Protein AF-A0A328XQV1-F1 (afdb_monomer)

Nearest PDB structures (foldseek):
  6ewy-assembly1_A  TM=3.826E-01  e=9.269E+00  Mycobacterium tuberculosis H37Rv
  4nqi-assembly2_D  TM=2.395E-01  e=3.309E+00  Dictyostelium discoideum
  8snb-assembly1_8K  TM=2.457E-01  e=6.906E+00  Strongylocentrotus purpuratus

Secondary structure (DSSP, 8-state):
-HHHHHHHHHHHHHHHHHHHHHHHHHHHHHHHHHHHHT-HHHHHHHHHHHHHHS--TT--HHHHHHHHHTS-GGGTT-TTHHHHHHHHHHHTTSS-HHHHHHHHHHHHHHHTTSS-BTTB---TTTTTTS-HHHHHHHHHHH-HHHHHHHHHHHHHHHHHHHHHHHHHHHHHHHHHHHHHHHSGGGSS-SEEEEEE-SSS-EEETTEEE-BTPEEEEEHHHHHHHHTSHHHHHHHHTTSEEEE-

pLDDT: mean 81.9, std 12.26, range [38.06, 96.5]

Foldseek 3Di:
DLVVVLVVLVVVLVVVVVVLVVLLVVLVVLLVVLVVCLDPVNLLVLLVVLLVPFDLVPQDLVLLLVLLVPDDPVCLAPLLRSLVSLVVCVVVVVDDLQSSLNSLSNNSCQLVVVDDNPSRHRDVCSCVPPDSVSSLSSSCSRPVVSSVVSVVSNVVSVVSNVVSVVSSVVSVVVNVVSCVSVPPVSPDDQWWWKAQCDCDWDDFPRDIHHHGDTDIDGPVRVVVRCPDPVSVVCVVVVRIDTDD

Organism: NCBI:txid284577

Solvent-accessible surface area (backbone atoms only — not comparable to full-atom values): 13502 Å² total; per-residue (Å²): 113,77,68,60,55,53,52,54,43,50,56,48,37,73,59,45,52,62,52,52,52,53,52,43,52,51,30,51,51,48,26,51,53,21,48,56,62,62,30,69,67,48,51,46,50,53,46,50,53,54,57,68,67,51,86,38,88,84,44,51,68,66,56,50,46,57,57,53,73,72,49,59,82,93,47,45,77,44,46,52,45,61,66,53,48,53,55,52,36,40,76,69,68,75,43,54,67,74,57,47,20,54,46,50,35,25,50,51,25,34,45,69,63,75,52,81,59,80,78,42,58,44,48,94,62,39,60,73,86,50,51,66,71,56,45,49,51,54,29,45,50,69,38,44,74,58,42,54,48,53,53,51,53,46,51,51,25,52,50,45,27,52,51,23,52,52,4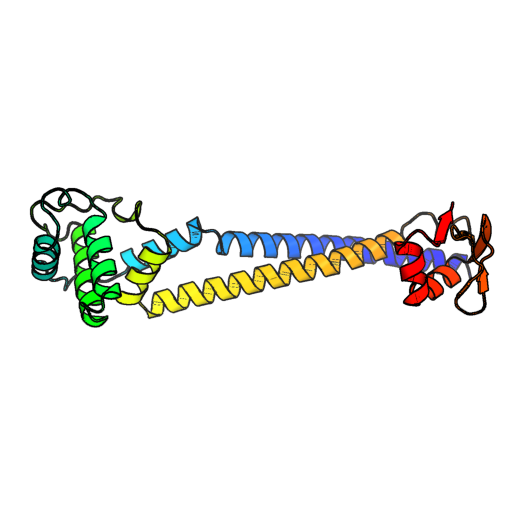9,43,64,49,45,54,54,49,49,55,52,44,49,64,61,64,40,74,68,89,55,89,62,72,57,45,30,40,31,25,69,38,98,56,71,50,71,59,95,90,44,74,44,46,48,80,39,73,43,80,39,42,56,69,58,48,55,62,43,56,72,36,72,71,51,39,52,33,41,76,70,58,38,36,38,85,47,133

Sequence (244 aa):
MAHTVNTAATEAVETLEPLVKAATQAAEAKRADALARLDRSSVRGRLLAALEAVDTTNADPAVIQQLAAMVPQHRVTVPNVLPGVLMAKHRANELKDDQCTVIAVALLALARGQFSAGLIQLDADWHVDLSPAQLQTLVGWVSPETLDKIEQDDEAAALDFASATYELGRLDKFAAAVDLLSAPAYKAQATVKLLNRTDRRFGVQGRQFEPGRAHPVERRELADMMMVPGFRSHVERGELEVIR

Radius of gyration: 33.12 Å; Cα contacts (8 Å, |Δi|>4): 258; chains: 1; bounding box: 61×26×90 Å

Structure (mmCIF, N/CA/C/O backbone):
data_AF-A0A328XQV1-F1
#
_entry.id   AF-A0A328XQV1-F1
#
loop_
_atom_site.group_PDB
_atom_site.id
_atom_site.type_symbol
_atom_site.label_atom_id
_atom_site.label_alt_id
_atom_site.label_comp_id
_atom_site.label_asym_id
_atom_site.label_entity_id
_atom_site.label_seq_id
_atom_site.pdbx_PDB_ins_code
_atom_site.Cartn_x
_atom_site.Cartn_y
_atom_site.Cartn_z
_atom_site.occupancy
_atom_site.B_iso_or_equiv
_atom_site.auth_seq_id
_atom_site.auth_comp_id
_atom_site.auth_asym_id
_atom_site.auth_atom_id
_atom_site.pdbx_PDB_model_num
ATOM 1 N N . MET A 1 1 ? 34.809 4.946 -47.961 1.00 43.31 1 MET A N 1
ATOM 2 C CA . MET A 1 1 ? 33.729 5.447 -47.077 1.00 43.31 1 MET A CA 1
ATOM 3 C C . MET A 1 1 ? 32.842 4.335 -46.509 1.00 43.31 1 MET A C 1
ATOM 5 O O . MET A 1 1 ? 32.543 4.398 -45.330 1.00 43.31 1 MET A O 1
ATOM 9 N N . ALA A 1 2 ? 32.466 3.291 -47.263 1.00 38.06 2 ALA A N 1
ATOM 10 C CA . ALA A 1 2 ? 31.648 2.184 -46.728 1.00 38.06 2 ALA A CA 1
ATOM 11 C C . ALA A 1 2 ? 32.340 1.328 -45.638 1.00 38.06 2 ALA A C 1
ATOM 13 O O . ALA A 1 2 ? 31.673 0.818 -44.744 1.00 38.06 2 ALA A O 1
ATOM 14 N N . HIS A 1 3 ? 33.672 1.199 -45.681 1.00 40.47 3 HIS A N 1
ATOM 15 C CA . HIS A 1 3 ? 34.435 0.454 -44.670 1.00 40.47 3 HIS A CA 1
ATOM 16 C C . HIS A 1 3 ? 34.496 1.161 -43.305 1.00 40.47 3 HIS A C 1
ATOM 18 O O . HIS A 1 3 ? 34.368 0.500 -42.285 1.00 40.47 3 HIS A O 1
ATOM 24 N N . THR A 1 4 ? 34.627 2.491 -43.279 1.00 44.69 4 THR A N 1
ATOM 25 C CA . THR A 1 4 ? 34.733 3.290 -42.045 1.00 44.69 4 THR A CA 1
ATOM 26 C C . THR A 1 4 ? 33.412 3.409 -41.283 1.00 44.69 4 THR A C 1
ATOM 28 O O . THR A 1 4 ? 33.415 3.409 -40.058 1.00 44.69 4 THR A O 1
ATOM 31 N N . VAL A 1 5 ? 32.276 3.453 -41.988 1.00 50.19 5 VAL A N 1
ATOM 32 C CA . VAL A 1 5 ? 30.937 3.485 -41.364 1.00 50.19 5 VAL A CA 1
ATOM 33 C C . VAL A 1 5 ? 30.606 2.157 -40.669 1.00 50.19 5 VAL A C 1
ATOM 35 O O . VAL A 1 5 ? 29.946 2.150 -39.637 1.00 50.19 5 VAL A O 1
ATOM 38 N N . ASN A 1 6 ? 31.097 1.036 -41.205 1.00 56.62 6 ASN A N 1
ATOM 39 C CA . ASN A 1 6 ? 30.869 -0.295 -40.639 1.00 56.62 6 ASN A CA 1
ATOM 40 C C . ASN A 1 6 ? 31.652 -0.509 -39.332 1.00 56.62 6 ASN A C 1
ATOM 42 O O . ASN A 1 6 ? 31.124 -1.075 -38.380 1.00 56.62 6 ASN A O 1
ATOM 46 N N . THR A 1 7 ? 32.888 -0.003 -39.270 1.00 61.91 7 THR A N 1
ATOM 47 C CA . THR A 1 7 ? 33.713 -0.039 -38.055 1.00 61.91 7 THR A CA 1
ATOM 48 C C . THR A 1 7 ? 33.122 0.844 -36.955 1.00 61.91 7 THR A C 1
ATOM 50 O O . THR A 1 7 ? 32.909 0.359 -35.853 1.00 61.91 7 THR A O 1
ATOM 53 N N . ALA A 1 8 ? 32.730 2.084 -37.274 1.00 63.03 8 ALA A N 1
ATOM 54 C CA . ALA A 1 8 ? 32.136 2.999 -36.295 1.0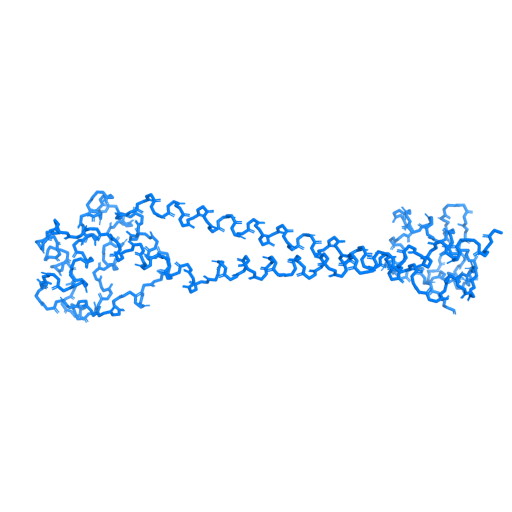0 63.03 8 ALA A CA 1
ATOM 55 C C . ALA A 1 8 ? 30.785 2.507 -35.736 1.00 63.03 8 ALA A C 1
ATOM 57 O O . ALA A 1 8 ? 30.497 2.700 -34.559 1.00 63.03 8 ALA A O 1
ATOM 58 N N . ALA A 1 9 ? 29.953 1.858 -36.560 1.00 60.72 9 ALA A N 1
ATOM 59 C CA . ALA A 1 9 ? 28.694 1.266 -36.102 1.00 60.72 9 ALA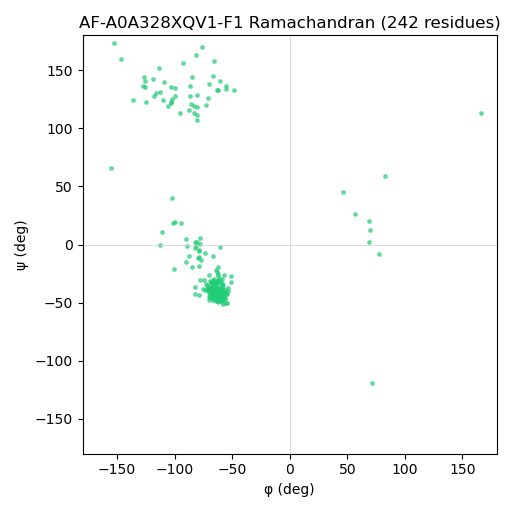 A CA 1
ATOM 60 C C . ALA A 1 9 ? 28.926 0.047 -35.193 1.00 60.72 9 ALA A C 1
ATOM 62 O O . ALA A 1 9 ? 28.222 -0.111 -34.201 1.00 60.72 9 ALA A O 1
ATOM 63 N N . THR A 1 10 ? 29.936 -0.773 -35.499 1.00 68.44 10 THR A N 1
ATOM 64 C CA . THR A 1 10 ? 30.312 -1.929 -34.669 1.00 68.44 10 THR A CA 1
ATOM 65 C C . THR A 1 10 ? 30.854 -1.471 -33.311 1.00 68.44 10 THR A C 1
ATOM 67 O O . THR A 1 10 ? 30.364 -1.921 -32.282 1.00 68.44 10 THR A O 1
ATOM 70 N N . GLU A 1 11 ? 31.769 -0.497 -33.292 1.00 73.50 11 GLU A N 1
ATOM 71 C CA . GLU A 1 11 ? 32.311 0.093 -32.055 1.00 73.50 11 GLU A CA 1
ATOM 72 C C . GLU A 1 11 ? 31.215 0.759 -31.201 1.00 73.50 11 GLU A C 1
ATOM 74 O O . GLU A 1 11 ? 31.212 0.654 -29.971 1.00 73.50 11 GLU A O 1
ATOM 79 N N . ALA A 1 12 ? 30.244 1.419 -31.845 1.00 69.88 12 ALA A N 1
ATOM 80 C CA . ALA A 1 12 ? 29.101 2.012 -31.157 1.00 69.88 12 ALA A CA 1
ATOM 81 C C . ALA A 1 12 ? 28.198 0.947 -30.515 1.00 69.88 12 ALA A C 1
ATOM 83 O O . ALA A 1 12 ? 27.787 1.125 -29.372 1.00 69.88 12 ALA A O 1
ATOM 84 N N . VAL A 1 13 ? 27.916 -0.164 -31.205 1.00 73.25 13 VAL A N 1
ATOM 85 C CA . VAL A 1 13 ? 27.149 -1.293 -30.644 1.00 73.25 13 VAL A CA 1
ATOM 86 C C . VAL A 1 13 ? 27.885 -1.914 -29.458 1.00 73.25 13 VAL A C 1
ATOM 88 O O . VAL A 1 13 ? 27.297 -2.030 -28.387 1.00 73.25 13 VAL A O 1
ATOM 91 N N . GLU A 1 14 ? 29.174 -2.230 -29.609 1.00 77.38 14 GLU A N 1
ATOM 92 C CA . GLU A 1 14 ? 29.997 -2.836 -28.550 1.00 77.38 14 GLU A CA 1
ATOM 93 C C . GLU A 1 14 ? 30.071 -1.959 -27.289 1.00 77.38 14 GLU A C 1
ATOM 95 O O . GLU A 1 14 ? 30.162 -2.471 -26.173 1.00 77.38 14 GLU A O 1
ATOM 100 N N . THR A 1 15 ? 29.978 -0.637 -27.454 1.00 83.25 15 THR A N 1
ATOM 101 C CA . THR A 1 15 ? 29.939 0.317 -26.337 1.00 83.25 15 THR A CA 1
ATOM 102 C C . THR A 1 15 ? 28.537 0.454 -25.732 1.00 83.25 15 THR A C 1
ATOM 104 O O . THR A 1 15 ? 28.393 0.522 -24.512 1.00 83.25 15 THR A O 1
ATOM 107 N N . LEU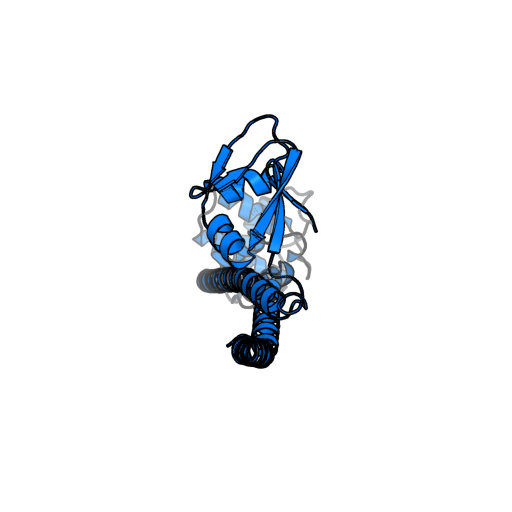 A 1 16 ? 27.491 0.529 -26.560 1.00 78.62 16 LEU A N 1
ATOM 108 C CA . LEU A 1 16 ? 26.129 0.856 -26.122 1.00 78.62 16 LEU A CA 1
ATOM 109 C C . LEU A 1 16 ? 25.369 -0.350 -25.564 1.00 78.62 16 LEU A C 1
ATOM 111 O O . LEU A 1 16 ? 24.627 -0.193 -24.597 1.00 78.62 16 LEU A O 1
ATOM 115 N N . GLU A 1 17 ? 25.554 -1.544 -26.125 1.00 83.19 17 GLU A N 1
ATOM 116 C CA . GLU A 1 17 ? 24.866 -2.767 -25.696 1.00 83.19 17 GLU A CA 1
ATOM 117 C C . GLU A 1 17 ? 25.055 -3.086 -24.197 1.00 83.19 17 GLU A C 1
ATOM 119 O O . GLU A 1 17 ? 24.047 -3.246 -23.496 1.00 83.19 17 GLU A O 1
ATOM 124 N N . PRO A 1 18 ? 26.285 -3.111 -23.633 1.00 87.00 18 PRO A N 1
ATOM 125 C CA . PRO A 1 18 ? 26.460 -3.382 -22.206 1.00 87.00 18 PRO A CA 1
ATOM 126 C C . PRO A 1 18 ? 25.858 -2.282 -21.321 1.00 87.00 18 PRO A C 1
ATOM 128 O O . PRO A 1 18 ? 25.336 -2.586 -20.247 1.00 87.00 18 PRO A O 1
ATOM 131 N N . LEU A 1 19 ? 25.880 -1.021 -21.770 1.00 84.31 19 LEU A N 1
ATOM 132 C CA . LEU A 1 19 ? 25.302 0.107 -21.035 1.00 84.31 19 LEU A CA 1
ATOM 133 C C . LEU A 1 19 ? 23.773 0.029 -20.991 1.00 84.31 19 LEU A C 1
ATOM 135 O O . LEU A 1 19 ? 23.186 0.192 -19.923 1.00 84.31 19 LEU A O 1
ATOM 139 N N . VAL A 1 20 ? 23.129 -0.268 -22.124 1.00 86.44 20 VAL A N 1
ATOM 140 C CA . VAL A 1 20 ? 21.670 -0.443 -22.204 1.00 86.44 20 VAL A CA 1
ATOM 141 C C . VAL A 1 20 ? 21.234 -1.640 -21.363 1.00 86.44 20 VAL A C 1
ATOM 143 O O . VAL A 1 20 ? 20.266 -1.537 -20.609 1.00 86.44 20 VAL A O 1
ATOM 146 N N . LYS A 1 21 ? 21.977 -2.751 -21.410 1.00 88.12 21 LYS A N 1
ATOM 147 C CA . LYS A 1 21 ? 21.700 -3.931 -20.584 1.00 88.12 21 LYS A CA 1
ATOM 148 C C . LYS A 1 21 ? 21.808 -3.629 -19.087 1.00 88.12 21 LYS A C 1
ATOM 150 O O . LYS A 1 21 ? 20.902 -3.981 -18.335 1.00 88.12 21 LYS A O 1
ATOM 155 N N . ALA A 1 22 ? 22.878 -2.959 -18.656 1.00 90.81 22 ALA A N 1
ATOM 156 C CA . ALA A 1 22 ? 23.066 -2.583 -17.255 1.00 90.81 22 ALA A CA 1
ATOM 157 C C . ALA A 1 22 ? 21.977 -1.611 -16.768 1.00 90.81 22 ALA A C 1
ATOM 159 O O . ALA A 1 22 ? 21.419 -1.804 -15.689 1.00 90.81 22 ALA A O 1
ATOM 160 N N . ALA A 1 23 ? 21.626 -0.610 -17.581 1.00 88.56 23 ALA A N 1
ATOM 161 C CA . ALA A 1 23 ? 20.546 0.325 -17.272 1.00 88.56 23 ALA A CA 1
ATOM 162 C C . ALA A 1 23 ? 19.185 -0.383 -17.165 1.00 88.56 23 ALA A C 1
ATOM 164 O O . ALA A 1 23 ? 18.414 -0.095 -16.254 1.00 88.56 23 ALA A O 1
ATOM 165 N N . THR A 1 24 ? 18.917 -1.355 -18.044 1.00 90.50 24 THR A N 1
ATOM 166 C CA . THR A 1 24 ? 17.674 -2.144 -18.018 1.00 90.50 24 THR A CA 1
ATOM 167 C C . THR A 1 24 ? 17.571 -2.945 -16.726 1.00 90.50 24 THR A C 1
ATOM 169 O O . THR A 1 24 ? 16.568 -2.848 -16.028 1.00 90.50 24 THR A O 1
ATOM 172 N N . GLN A 1 25 ? 18.639 -3.647 -16.337 1.00 93.44 25 GLN A N 1
ATOM 173 C CA . GLN A 1 25 ? 18.677 -4.402 -15.080 1.00 93.44 25 GLN A CA 1
ATOM 174 C C . GLN A 1 25 ? 18.486 -3.504 -13.850 1.00 93.44 25 GLN A C 1
ATOM 176 O O . GLN A 1 25 ? 17.766 -3.869 -12.922 1.00 93.44 25 GLN A O 1
ATOM 181 N N . ALA A 1 26 ? 19.099 -2.318 -13.838 1.00 91.81 26 ALA A N 1
ATOM 182 C CA . ALA A 1 26 ? 18.931 -1.360 -12.749 1.00 91.81 26 ALA A CA 1
ATOM 183 C C . ALA A 1 26 ? 17.484 -0.844 -12.654 1.00 91.81 26 ALA A C 1
ATOM 185 O O . ALA A 1 26 ? 16.920 -0.787 -11.560 1.00 91.81 26 ALA A O 1
ATOM 186 N N . ALA A 1 27 ? 16.859 -0.521 -13.790 1.00 90.44 27 ALA A N 1
ATOM 187 C CA . ALA A 1 27 ? 15.468 -0.079 -13.840 1.00 90.44 27 ALA A CA 1
ATOM 188 C C . ALA A 1 27 ? 14.487 -1.204 -13.450 1.00 90.44 27 ALA A C 1
ATOM 190 O O . ALA A 1 27 ? 13.521 -0.954 -12.727 1.00 90.44 27 ALA A O 1
ATOM 191 N N . GLU A 1 28 ? 14.750 -2.456 -13.843 1.00 93.31 28 GLU A N 1
ATOM 192 C CA . GLU A 1 28 ? 13.982 -3.629 -13.400 1.00 93.31 28 GLU A CA 1
ATOM 193 C C . GLU A 1 28 ? 14.078 -3.834 -11.887 1.00 93.31 28 GLU A C 1
ATOM 195 O O . GLU A 1 28 ? 13.051 -4.027 -11.233 1.00 93.31 28 GLU A O 1
ATOM 200 N N . ALA A 1 29 ? 15.286 -3.743 -11.322 1.00 94.00 29 ALA A N 1
ATOM 201 C CA . ALA A 1 29 ? 15.502 -3.845 -9.882 1.00 94.00 29 ALA A CA 1
ATOM 202 C C . ALA A 1 29 ? 14.765 -2.729 -9.128 1.00 94.00 29 ALA A C 1
ATOM 204 O O . ALA A 1 29 ? 14.063 -3.007 -8.156 1.00 94.00 29 ALA A O 1
ATOM 205 N N . LYS A 1 30 ? 14.842 -1.484 -9.619 1.00 91.81 30 LYS A N 1
ATOM 206 C CA . LYS A 1 30 ? 14.114 -0.348 -9.040 1.00 91.81 30 LYS A CA 1
ATOM 207 C C . LYS A 1 30 ? 12.598 -0.558 -9.091 1.00 91.81 30 LYS A C 1
ATOM 209 O O . LYS A 1 30 ? 11.909 -0.299 -8.107 1.00 91.81 30 LYS A O 1
ATOM 214 N N . ARG A 1 31 ? 12.070 -1.066 -10.211 1.00 93.62 31 ARG A N 1
ATOM 215 C CA . ARG A 1 31 ? 10.642 -1.390 -10.350 1.00 93.62 31 ARG A CA 1
ATOM 216 C C . ARG A 1 31 ? 10.217 -2.489 -9.376 1.00 93.62 31 ARG A C 1
ATOM 218 O O . ARG A 1 31 ? 9.145 -2.387 -8.788 1.00 93.62 31 ARG A O 1
ATOM 225 N N . ALA A 1 32 ? 11.026 -3.536 -9.223 1.00 92.06 32 ALA A N 1
ATOM 226 C CA . ALA A 1 32 ? 10.736 -4.651 -8.325 1.00 92.06 32 ALA A CA 1
ATOM 227 C C . ALA A 1 32 ? 10.735 -4.217 -6.851 1.00 92.06 32 ALA A C 1
ATOM 229 O O . ALA A 1 32 ? 9.817 -4.572 -6.117 1.00 92.06 32 ALA A O 1
ATOM 230 N N . ASP A 1 33 ? 11.711 -3.406 -6.443 1.00 91.19 33 ASP A N 1
ATOM 231 C CA . ASP A 1 33 ? 11.777 -2.830 -5.098 1.00 91.19 33 ASP A CA 1
ATOM 232 C C . ASP A 1 33 ? 10.567 -1.928 -4.799 1.00 91.19 33 ASP A C 1
ATOM 234 O O . ASP A 1 33 ? 9.900 -2.090 -3.777 1.00 91.19 33 ASP A O 1
ATOM 238 N N . ALA A 1 34 ? 10.213 -1.034 -5.728 1.00 89.50 34 ALA A N 1
ATOM 239 C CA . ALA A 1 34 ? 9.033 -0.184 -5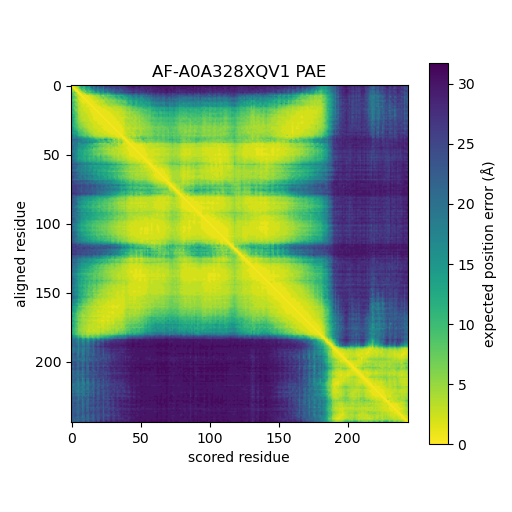.588 1.00 89.50 34 ALA A CA 1
ATOM 240 C C . ALA A 1 34 ? 7.732 -1.005 -5.500 1.00 89.50 34 ALA A C 1
ATOM 242 O O . ALA A 1 34 ? 6.867 -0.715 -4.677 1.00 89.50 34 ALA A O 1
ATOM 243 N N . LEU A 1 35 ? 7.608 -2.075 -6.295 1.00 89.38 35 LEU A N 1
ATOM 244 C CA . LEU A 1 35 ? 6.459 -2.982 -6.235 1.00 89.38 35 LEU A CA 1
ATOM 245 C C . LEU A 1 35 ? 6.371 -3.715 -4.889 1.00 89.38 35 LEU A C 1
ATOM 247 O O . LEU A 1 35 ? 5.276 -3.867 -4.357 1.00 89.38 35 LEU A O 1
ATOM 251 N N . ALA A 1 36 ? 7.503 -4.147 -4.331 1.00 88.50 36 ALA A N 1
ATOM 252 C CA . ALA A 1 36 ? 7.545 -4.796 -3.023 1.00 88.50 36 ALA A CA 1
ATOM 253 C C . ALA A 1 36 ? 7.116 -3.840 -1.897 1.00 88.50 36 ALA A C 1
ATOM 255 O O . ALA A 1 36 ? 6.393 -4.243 -0.987 1.00 88.50 36 ALA A O 1
ATOM 256 N N . ARG A 1 37 ? 7.496 -2.557 -1.982 1.00 82.75 37 ARG A N 1
ATOM 257 C CA . ARG A 1 37 ? 7.050 -1.516 -1.040 1.00 82.75 37 ARG A CA 1
ATOM 258 C C . ARG A 1 37 ? 5.533 -1.288 -1.096 1.00 82.75 37 ARG A C 1
ATOM 260 O O . ARG A 1 37 ? 4.910 -1.148 -0.045 1.00 82.75 37 ARG A O 1
ATOM 267 N N . LEU A 1 38 ? 4.952 -1.339 -2.297 1.00 84.44 38 LEU A N 1
ATOM 268 C CA . LEU A 1 38 ? 3.511 -1.200 -2.556 1.00 84.44 38 LEU A CA 1
ATOM 269 C C . LEU A 1 38 ? 2.687 -2.465 -2.275 1.00 84.44 38 LEU A C 1
ATOM 271 O O . LEU A 1 38 ? 1.461 -2.442 -2.415 1.00 84.44 38 LEU A O 1
ATOM 275 N N . ASP A 1 39 ? 3.324 -3.585 -1.929 1.00 87.88 39 ASP A N 1
ATOM 276 C CA . ASP A 1 39 ? 2.599 -4.828 -1.712 1.00 87.88 39 ASP A CA 1
ATOM 277 C C . ASP A 1 39 ? 1.578 -4.698 -0.568 1.00 87.88 39 ASP A C 1
ATOM 279 O O . ASP A 1 39 ? 1.830 -4.103 0.483 1.00 87.88 39 ASP A O 1
ATOM 283 N N . ARG A 1 40 ? 0.399 -5.301 -0.749 1.00 74.69 40 ARG A N 1
ATOM 284 C CA . ARG A 1 40 ? -0.709 -5.178 0.211 1.00 74.69 40 ARG A CA 1
ATOM 285 C C . ARG A 1 40 ? -0.362 -5.751 1.582 1.00 74.69 40 ARG A C 1
ATOM 287 O O . ARG A 1 40 ? -0.873 -5.253 2.585 1.00 74.69 40 ARG A O 1
ATOM 294 N N . SER A 1 41 ? 0.476 -6.788 1.638 1.00 80.00 41 SER A N 1
ATOM 295 C CA . SER A 1 41 ? 0.921 -7.353 2.914 1.00 80.00 41 SER A CA 1
ATOM 296 C C . SER A 1 41 ? 1.878 -6.407 3.645 1.00 80.00 41 SER A C 1
ATOM 298 O O . SER A 1 41 ? 1.765 -6.256 4.860 1.00 80.00 41 SER A O 1
ATOM 300 N N . SER A 1 42 ? 2.722 -5.684 2.900 1.00 82.25 42 SER A N 1
ATOM 301 C CA . SER A 1 42 ? 3.612 -4.640 3.421 1.00 82.25 42 SER A CA 1
ATOM 302 C C . SER A 1 42 ? 2.828 -3.460 4.005 1.00 82.25 42 SER A C 1
ATOM 304 O O . SER A 1 42 ? 3.067 -3.068 5.149 1.00 82.25 42 SER A O 1
ATOM 306 N N . VAL A 1 43 ? 1.839 -2.929 3.271 1.00 86.50 43 VAL A N 1
ATOM 307 C CA . VAL A 1 43 ? 0.971 -1.835 3.758 1.00 86.50 43 VAL A CA 1
ATOM 308 C C . VAL A 1 43 ? 0.239 -2.257 5.030 1.00 86.50 43 VAL A C 1
ATOM 310 O O . VAL A 1 43 ? 0.264 -1.552 6.037 1.00 86.50 43 VAL A O 1
ATOM 313 N N . ARG A 1 44 ? -0.370 -3.450 5.024 1.00 91.56 44 ARG A N 1
ATOM 314 C CA . ARG A 1 44 ? -1.047 -3.994 6.206 1.00 91.56 44 ARG A CA 1
ATOM 315 C C . ARG A 1 44 ? -0.095 -4.116 7.398 1.00 91.56 44 ARG A C 1
ATOM 317 O O . ARG A 1 44 ? -0.471 -3.719 8.495 1.00 91.56 44 ARG A O 1
ATOM 324 N N . GLY A 1 45 ? 1.113 -4.639 7.188 1.00 91.75 45 GLY A N 1
ATOM 325 C CA . GLY A 1 45 ? 2.126 -4.769 8.236 1.00 91.75 45 GLY A CA 1
ATOM 326 C C . GLY A 1 45 ? 2.503 -3.424 8.860 1.00 91.75 45 GLY A C 1
ATOM 327 O O . GLY A 1 45 ? 2.541 -3.310 10.082 1.00 91.75 45 GLY A O 1
ATOM 328 N N . ARG A 1 46 ? 2.692 -2.381 8.041 1.00 93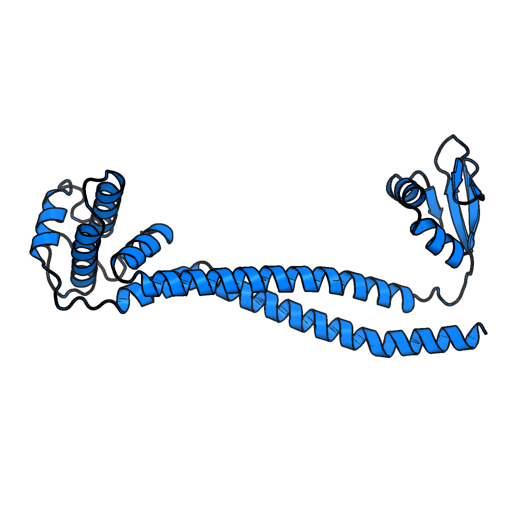.19 46 ARG A N 1
ATOM 329 C CA . ARG A 1 46 ? 2.975 -1.017 8.523 1.00 93.19 46 ARG A CA 1
ATOM 330 C C . ARG A 1 46 ? 1.817 -0.419 9.323 1.00 93.19 46 ARG A C 1
ATOM 332 O O . ARG A 1 46 ? 2.057 0.166 10.375 1.00 93.19 46 ARG A O 1
ATOM 339 N N . LEU A 1 47 ? 0.574 -0.609 8.875 1.00 94.94 47 LEU A N 1
ATOM 340 C CA . LEU A 1 47 ? -0.612 -0.160 9.616 1.00 94.94 47 LEU A CA 1
ATOM 341 C C . LEU A 1 47 ? -0.736 -0.864 10.976 1.00 94.94 47 LEU A C 1
ATOM 343 O O . LEU A 1 47 ? -1.034 -0.216 11.974 1.00 94.94 47 LEU A O 1
ATOM 347 N N . LEU A 1 48 ? -0.480 -2.175 11.037 1.00 94.19 48 LEU A N 1
ATOM 348 C CA . LEU A 1 48 ? -0.498 -2.921 12.300 1.00 94.19 48 LEU A CA 1
ATOM 349 C C . LEU A 1 48 ? 0.610 -2.460 13.249 1.00 94.19 48 LEU A C 1
ATOM 351 O O . LEU A 1 48 ? 0.322 -2.175 14.407 1.00 94.19 48 LEU A O 1
ATOM 355 N N . ALA A 1 49 ? 1.836 -2.286 12.749 1.00 94.00 49 ALA A N 1
ATOM 356 C CA . ALA A 1 49 ? 2.941 -1.752 13.542 1.00 94.00 49 ALA A CA 1
ATOM 357 C C . ALA A 1 49 ? 2.625 -0.351 14.101 1.00 94.00 49 ALA A C 1
ATOM 359 O O . ALA A 1 49 ? 2.941 -0.055 15.253 1.00 94.00 49 ALA A O 1
ATOM 360 N N . ALA A 1 50 ? 1.945 0.498 13.321 1.00 95.62 50 ALA A N 1
ATOM 361 C CA . ALA A 1 50 ? 1.483 1.801 13.791 1.00 95.62 50 ALA A CA 1
ATOM 362 C C . ALA A 1 50 ? 0.476 1.671 14.947 1.00 95.62 50 ALA A C 1
ATOM 364 O O . ALA A 1 50 ? 0.608 2.375 15.944 1.00 95.62 50 ALA A O 1
ATOM 365 N N . LEU A 1 51 ? -0.488 0.746 14.856 1.00 94.81 51 LEU A N 1
ATOM 366 C CA . LEU A 1 51 ? -1.453 0.473 15.931 1.00 94.81 51 LEU A CA 1
ATOM 367 C C . LEU A 1 51 ? -0.798 -0.139 17.178 1.00 94.81 51 LEU A C 1
ATOM 369 O O . LEU A 1 51 ? -1.218 0.149 18.298 1.00 94.81 51 LEU A O 1
ATOM 373 N N . GLU A 1 52 ? 0.229 -0.971 17.017 1.00 93.12 52 GLU A N 1
ATOM 374 C CA . GLU A 1 52 ? 1.004 -1.549 18.123 1.00 93.12 52 GLU A CA 1
ATOM 375 C C . GLU A 1 52 ? 1.832 -0.497 18.871 1.00 93.12 52 GLU A C 1
ATOM 377 O O . GLU A 1 52 ? 1.983 -0.589 20.088 1.00 93.12 52 GLU A O 1
ATOM 382 N N . ALA A 1 53 ? 2.306 0.539 18.177 1.00 94.38 53 ALA A N 1
ATOM 383 C CA . ALA A 1 53 ? 3.105 1.613 18.765 1.00 94.38 53 ALA A CA 1
ATOM 384 C C . ALA A 1 53 ? 2.291 2.643 19.573 1.00 94.38 53 ALA A C 1
ATOM 386 O O . ALA A 1 53 ? 2.874 3.443 20.304 1.00 94.38 53 ALA A O 1
ATOM 387 N N . VAL A 1 54 ? 0.957 2.647 19.459 1.00 95.31 54 VAL A N 1
ATOM 388 C CA . VAL A 1 54 ? 0.085 3.604 20.169 1.00 95.31 54 VAL A CA 1
ATOM 389 C C . VAL A 1 54 ? 0.206 3.426 21.681 1.00 95.31 54 VAL A C 1
ATOM 391 O O . VAL A 1 54 ? 0.091 2.304 22.178 1.00 95.31 54 VAL A O 1
ATOM 394 N N . ASP A 1 55 ? 0.362 4.520 22.426 1.00 93.88 55 ASP A N 1
ATOM 395 C CA . ASP A 1 55 ? 0.278 4.493 23.887 1.00 93.88 55 ASP A CA 1
ATOM 396 C C . ASP A 1 55 ? -1.178 4.305 24.338 1.00 93.88 55 ASP A C 1
ATOM 398 O O . ASP A 1 55 ? -2.057 5.111 24.035 1.00 93.88 55 ASP A O 1
ATOM 402 N N . THR A 1 56 ? -1.430 3.225 25.073 1.00 93.62 56 THR A N 1
ATOM 403 C CA . THR A 1 56 ? -2.757 2.878 25.596 1.00 93.62 56 THR A CA 1
ATOM 404 C C . THR A 1 56 ? -2.854 3.006 27.115 1.00 93.62 56 THR A C 1
ATOM 406 O O . THR A 1 56 ? -3.848 2.588 27.701 1.00 93.62 56 THR A O 1
ATOM 409 N N . THR A 1 57 ? -1.857 3.606 27.774 1.00 90.81 57 THR A N 1
ATOM 410 C CA . THR A 1 57 ? -1.778 3.694 29.244 1.00 90.81 57 THR A CA 1
ATOM 411 C C . THR A 1 57 ? -2.985 4.401 29.868 1.00 90.81 57 THR A C 1
ATOM 413 O O . THR A 1 57 ? -3.426 4.028 30.951 1.00 90.81 57 THR A O 1
ATOM 416 N N . ASN A 1 58 ? -3.559 5.386 29.170 1.00 87.69 58 ASN A N 1
ATOM 417 C CA . ASN A 1 58 ? -4.708 6.169 29.642 1.00 87.69 58 ASN A CA 1
ATOM 418 C C . ASN A 1 58 ? -6.053 5.698 29.061 1.00 87.69 58 ASN A C 1
ATOM 420 O O . ASN A 1 58 ? -7.017 6.462 29.035 1.00 87.69 58 ASN A O 1
ATOM 424 N N . ALA A 1 59 ? -6.122 4.470 28.546 1.00 91.31 59 ALA A N 1
ATOM 425 C CA . ALA A 1 59 ? -7.358 3.920 28.012 1.00 91.31 59 ALA A CA 1
ATOM 426 C C . ALA A 1 59 ? -8.439 3.786 29.099 1.00 91.31 59 ALA A C 1
ATOM 428 O O . ALA A 1 59 ? -8.182 3.235 30.168 1.00 91.31 59 ALA A O 1
ATOM 429 N N . ASP A 1 60 ? -9.660 4.238 28.799 1.00 89.94 60 ASP A N 1
ATOM 430 C CA . ASP A 1 60 ? -10.813 4.121 29.699 1.00 89.94 60 ASP A CA 1
ATOM 431 C C . ASP A 1 60 ? -11.656 2.868 29.368 1.00 89.94 60 ASP A C 1
ATOM 433 O O . ASP A 1 60 ? -12.314 2.823 28.319 1.00 89.94 60 ASP A O 1
ATOM 437 N N . PRO A 1 61 ? -11.705 1.851 30.255 1.00 87.12 61 PRO A N 1
ATOM 438 C CA . PRO A 1 61 ? -12.528 0.660 30.053 1.00 87.12 61 PRO A CA 1
ATOM 439 C C . PRO A 1 61 ? -14.033 0.954 29.978 1.00 87.12 61 PRO A C 1
ATOM 441 O O . PRO A 1 61 ? -14.775 0.197 29.344 1.00 87.12 61 PRO A O 1
ATOM 444 N N . ALA A 1 62 ? -14.512 2.035 30.607 1.00 88.75 62 ALA A N 1
ATOM 445 C CA . ALA A 1 62 ? -15.934 2.377 30.638 1.00 88.75 62 ALA A CA 1
ATOM 446 C C . ALA A 1 62 ? -16.472 2.698 29.237 1.00 88.75 62 ALA A C 1
ATOM 448 O O . ALA A 1 62 ? -17.607 2.350 28.907 1.00 88.75 62 ALA A O 1
ATOM 449 N N . VAL A 1 63 ? -15.639 3.291 28.381 1.00 89.81 63 VAL A N 1
ATOM 450 C CA . VAL A 1 63 ? -15.984 3.615 26.992 1.00 89.81 63 VAL A CA 1
ATOM 451 C C . VAL A 1 63 ? -16.246 2.344 26.178 1.00 89.81 63 VAL A C 1
ATOM 453 O O . VAL A 1 63 ? -17.201 2.278 25.402 1.00 89.81 63 VAL A O 1
ATOM 456 N N . ILE A 1 64 ? -15.463 1.288 26.406 1.00 87.31 64 ILE A N 1
ATOM 457 C CA . ILE A 1 64 ? -15.687 -0.009 25.760 1.00 87.31 64 ILE A CA 1
ATOM 458 C C . ILE A 1 64 ? -16.957 -0.676 26.272 1.00 87.31 64 ILE A C 1
ATOM 460 O O . ILE A 1 64 ? -17.692 -1.251 25.476 1.00 87.31 64 ILE A O 1
ATOM 464 N N . GLN A 1 65 ? -17.264 -0.569 27.566 1.00 84.31 65 GLN A N 1
ATOM 465 C CA . GLN A 1 65 ? -18.520 -1.093 28.114 1.00 84.31 65 GLN A CA 1
ATOM 466 C C . GLN A 1 65 ? -19.744 -0.392 27.508 1.00 84.31 65 GLN A C 1
ATOM 468 O O . GLN A 1 65 ? -20.733 -1.051 27.187 1.00 84.31 65 GLN A O 1
ATOM 473 N N . GLN A 1 66 ? -19.666 0.925 27.293 1.00 85.44 66 GLN A N 1
ATOM 474 C CA . GLN A 1 66 ? -20.717 1.685 26.612 1.00 85.44 66 GLN A CA 1
ATOM 475 C C . GLN A 1 66 ? -20.888 1.229 25.160 1.00 85.44 66 GLN A C 1
ATOM 477 O O . GLN A 1 66 ? -22.013 0.977 24.733 1.00 85.44 66 GLN A O 1
ATOM 482 N N . LEU A 1 67 ? -19.788 1.054 24.421 1.00 85.19 67 LEU A N 1
ATOM 483 C CA . LEU A 1 67 ? -19.830 0.555 23.045 1.00 85.19 67 LEU A CA 1
ATOM 484 C C . LEU A 1 67 ? -20.374 -0.884 22.979 1.00 85.19 67 LEU A C 1
ATOM 486 O O . LEU A 1 67 ? -21.203 -1.201 22.127 1.00 85.19 67 LEU A O 1
ATOM 490 N N . ALA A 1 68 ? -19.954 -1.740 23.911 1.00 82.38 68 ALA A N 1
ATOM 491 C CA . ALA A 1 68 ? -20.386 -3.127 24.045 1.00 82.38 68 ALA A CA 1
ATOM 492 C C . ALA A 1 68 ? -21.889 -3.252 24.319 1.00 82.38 68 ALA A C 1
ATOM 494 O O . ALA A 1 68 ? -22.542 -4.127 23.754 1.00 82.38 68 ALA A O 1
ATOM 495 N N . ALA A 1 69 ? -22.462 -2.357 25.130 1.00 82.94 69 ALA A N 1
ATOM 496 C CA . ALA A 1 69 ? -23.895 -2.336 25.423 1.00 82.94 69 ALA A CA 1
ATOM 497 C C . ALA A 1 69 ? -24.765 -2.082 24.177 1.00 82.94 69 ALA A C 1
ATOM 499 O O . ALA A 1 69 ? -25.952 -2.406 24.173 1.00 82.94 69 ALA A O 1
ATOM 500 N N . MET A 1 70 ? -24.182 -1.530 23.109 1.00 81.44 70 MET A N 1
ATOM 501 C CA . MET A 1 70 ? -24.857 -1.292 21.830 1.00 81.44 70 MET A CA 1
ATOM 502 C C . MET A 1 70 ? -24.783 -2.497 20.880 1.00 81.44 70 MET A C 1
ATOM 504 O O . MET A 1 70 ? -25.445 -2.504 19.840 1.00 81.44 70 MET A O 1
ATOM 508 N N . VAL A 1 71 ? -23.977 -3.513 21.206 1.00 81.75 71 VAL A N 1
ATOM 509 C CA . VAL A 1 71 ? -23.820 -4.722 20.394 1.00 81.75 71 VAL A CA 1
ATOM 510 C C . VAL A 1 71 ? -24.994 -5.671 20.665 1.00 81.75 71 VAL A C 1
ATOM 512 O O . VAL A 1 71 ? -25.263 -6.003 21.821 1.00 81.75 71 VAL A O 1
ATOM 515 N N . PRO A 1 72 ? -25.695 -6.173 19.629 1.00 78.94 72 PRO A N 1
ATOM 516 C CA . PRO A 1 72 ? -26.708 -7.206 19.819 1.00 78.94 72 PRO A CA 1
ATOM 517 C C . PRO A 1 72 ? -26.124 -8.430 20.535 1.00 78.94 72 PRO A C 1
ATOM 519 O O . PRO A 1 72 ? -25.062 -8.911 20.146 1.00 78.94 72 PRO A O 1
ATOM 522 N N . GLN A 1 73 ? -26.841 -8.988 21.518 1.00 76.44 73 GLN A N 1
ATOM 523 C CA . GLN A 1 73 ? -26.344 -10.083 22.375 1.00 76.44 73 GLN A CA 1
ATOM 524 C C . GLN A 1 73 ? -25.762 -11.283 21.600 1.00 76.44 73 GLN A C 1
ATOM 526 O O . GLN A 1 73 ? -24.795 -11.892 22.041 1.00 76.44 73 GLN A O 1
ATOM 531 N N . HIS A 1 74 ? -26.293 -11.586 20.411 1.00 76.56 74 HIS A N 1
ATOM 532 C CA . HIS A 1 74 ? -25.817 -12.679 19.555 1.00 76.56 74 HIS A CA 1
ATOM 533 C C . HIS A 1 74 ? -24.471 -12.414 18.849 1.00 76.56 74 HIS A C 1
ATOM 535 O O . HIS A 1 74 ? -23.954 -13.311 18.191 1.00 76.56 74 HIS A O 1
ATOM 541 N N . ARG A 1 75 ? -23.918 -11.195 18.927 1.00 74.00 75 ARG A N 1
ATOM 542 C CA . ARG A 1 75 ? -22.647 -10.803 18.283 1.00 74.00 75 ARG A CA 1
ATOM 543 C C . ARG A 1 75 ? -21.522 -10.498 19.265 1.00 74.00 75 ARG A C 1
ATOM 545 O O . ARG A 1 75 ? -20.425 -10.175 18.832 1.00 74.00 75 ARG A O 1
ATOM 552 N N . VAL A 1 76 ? -21.781 -10.598 20.565 1.00 69.25 76 VAL A N 1
ATOM 553 C CA . VAL A 1 76 ? -20.840 -10.224 21.637 1.00 69.25 76 VAL A CA 1
ATOM 554 C C . VAL A 1 76 ? -19.559 -11.072 21.600 1.00 69.25 76 VAL A C 1
ATOM 556 O O . VAL A 1 76 ? -18.507 -10.610 22.021 1.00 69.25 76 VAL A O 1
ATOM 559 N N . THR A 1 77 ? -19.621 -12.281 21.040 1.00 67.56 77 THR A N 1
ATOM 560 C CA . THR A 1 77 ? -18.471 -13.188 20.898 1.00 67.56 77 THR A CA 1
ATOM 561 C C . THR A 1 77 ? -17.684 -12.997 19.602 1.00 67.56 77 THR A C 1
ATOM 563 O O . THR A 1 77 ? -16.735 -13.736 19.368 1.00 67.56 77 THR A O 1
ATOM 566 N N . VAL A 1 78 ? -18.096 -12.084 18.716 1.00 73.50 78 VAL A N 1
ATOM 567 C CA . VAL A 1 78 ? -17.413 -11.858 17.438 1.00 73.50 78 VAL A CA 1
ATOM 568 C C . VAL A 1 78 ? -16.297 -10.825 17.663 1.00 73.50 78 VAL A C 1
ATOM 570 O O . VAL A 1 78 ? -16.621 -9.676 17.966 1.00 73.50 78 VAL A O 1
ATOM 573 N N . PRO A 1 79 ? -15.006 -11.175 17.494 1.00 66.81 79 PRO A N 1
ATOM 574 C CA . PRO A 1 79 ? -13.890 -10.295 17.864 1.00 66.81 79 PRO A CA 1
ATOM 575 C C . PRO A 1 79 ? -13.926 -8.943 17.138 1.00 66.81 79 PRO A C 1
ATOM 577 O O . PRO A 1 79 ? -13.785 -7.882 17.737 1.00 66.81 79 PRO A O 1
ATOM 580 N N . ASN A 1 80 ? -14.236 -8.940 15.843 1.00 75.94 80 ASN A N 1
ATOM 581 C CA . ASN A 1 80 ? -14.252 -7.721 15.030 1.00 75.94 80 ASN A CA 1
ATOM 582 C C . ASN A 1 80 ? -15.504 -6.833 15.211 1.00 75.94 80 ASN A C 1
ATOM 584 O O . ASN A 1 80 ? -15.622 -5.793 14.551 1.00 75.94 80 ASN A O 1
ATOM 588 N N . VAL A 1 81 ? -16.451 -7.213 16.079 1.00 84.69 81 VAL A N 1
ATOM 589 C CA . VAL A 1 81 ? -17.741 -6.517 16.179 1.00 84.69 81 VAL A CA 1
ATOM 590 C C . VAL A 1 81 ? -17.573 -5.085 16.669 1.00 84.69 81 VAL A C 1
ATOM 592 O O . VAL A 1 81 ? -18.213 -4.181 16.136 1.00 84.69 81 VAL A O 1
ATOM 595 N N . LEU A 1 82 ? -16.691 -4.857 17.645 1.00 87.56 82 LEU A N 1
ATOM 596 C CA . LEU A 1 82 ? -16.512 -3.540 18.249 1.00 87.56 82 LEU A CA 1
ATOM 597 C C . LEU A 1 82 ? -15.850 -2.536 17.291 1.00 87.56 82 LEU A C 1
ATOM 599 O O . LEU A 1 82 ? -16.425 -1.457 17.117 1.00 87.56 82 LEU A O 1
ATOM 603 N N . PRO A 1 83 ? -14.736 -2.866 16.598 1.00 89.25 83 PRO A N 1
ATOM 604 C CA . PRO A 1 83 ? -14.225 -2.015 15.522 1.00 89.25 83 PRO A CA 1
ATOM 605 C C . PRO A 1 83 ? -15.285 -1.713 14.453 1.00 89.25 83 PRO A C 1
ATOM 607 O O . PRO A 1 83 ? -15.438 -0.568 14.027 1.00 89.25 83 PRO A O 1
ATOM 610 N N . GLY A 1 84 ? -16.069 -2.722 14.054 1.00 88.44 84 GLY A N 1
ATOM 611 C CA . GLY A 1 84 ? -17.138 -2.556 13.069 1.00 88.44 84 GLY A CA 1
ATOM 612 C C . GLY A 1 84 ? -18.245 -1.599 13.526 1.00 88.44 84 GLY A C 1
ATOM 613 O O . GLY A 1 84 ? -18.699 -0.766 12.738 1.00 88.44 84 GLY A O 1
ATOM 614 N N . VAL A 1 85 ? -18.661 -1.682 14.793 1.00 89.75 85 VAL A N 1
ATOM 615 C CA . VAL A 1 85 ? -19.661 -0.780 15.388 1.00 89.75 85 VAL A CA 1
ATOM 616 C C . VAL A 1 85 ? -19.124 0.642 15.480 1.00 89.75 85 VAL A C 1
ATOM 618 O O . VAL A 1 85 ? -19.827 1.563 15.067 1.00 89.75 85 VAL A O 1
ATOM 621 N N . LEU A 1 86 ? -17.884 0.828 15.938 1.00 92.69 86 LEU A N 1
ATOM 622 C CA . LEU A 1 86 ? -17.234 2.140 15.978 1.00 92.69 86 LEU A CA 1
ATOM 623 C C . LEU A 1 86 ? -17.250 2.806 14.591 1.00 92.69 86 LEU A C 1
ATOM 625 O O . LEU A 1 86 ? -17.741 3.923 14.436 1.00 92.69 86 LEU A O 1
ATOM 629 N N . MET A 1 87 ? -16.816 2.083 13.556 1.00 92.25 87 MET A N 1
ATOM 630 C CA . MET A 1 87 ? -16.810 2.580 12.173 1.00 92.25 87 MET A CA 1
ATOM 631 C C . MET A 1 87 ? -18.210 2.830 11.612 1.00 92.25 87 MET A C 1
ATOM 633 O O . MET A 1 87 ? -18.406 3.720 10.786 1.00 92.25 87 MET A O 1
ATOM 637 N N . ALA A 1 88 ? -19.207 2.032 11.999 1.00 91.50 88 ALA A N 1
ATOM 638 C CA . ALA A 1 88 ? -20.591 2.272 11.600 1.00 91.50 88 ALA A CA 1
ATOM 639 C C . ALA A 1 88 ? -21.144 3.556 12.236 1.00 91.50 88 ALA A C 1
ATOM 641 O O . ALA A 1 88 ? -21.799 4.338 11.550 1.00 91.50 88 ALA A O 1
ATOM 642 N N . LYS A 1 89 ? -20.839 3.796 13.514 1.00 91.88 89 LYS A N 1
ATOM 643 C CA . LYS A 1 89 ? -21.266 4.987 14.257 1.00 91.88 89 LYS A CA 1
ATOM 644 C C . LYS A 1 89 ? -20.608 6.263 13.747 1.00 91.88 89 LYS A C 1
ATOM 646 O O . LYS A 1 89 ? -21.301 7.259 13.559 1.00 91.88 89 LYS A O 1
ATOM 651 N N . HIS A 1 90 ? -19.311 6.211 13.450 1.00 94.62 90 HIS A N 1
ATOM 652 C CA . HIS A 1 90 ? -18.602 7.313 12.798 1.00 94.62 90 HIS A CA 1
ATOM 653 C C . HIS A 1 90 ? -19.218 7.654 11.435 1.00 94.62 90 HIS A C 1
ATOM 655 O O . HIS A 1 90 ? -19.608 8.794 11.209 1.00 94.62 90 HIS A O 1
ATOM 661 N N . ARG A 1 91 ? -19.452 6.655 10.568 1.00 93.94 91 ARG A N 1
ATOM 662 C CA . ARG A 1 91 ? -20.108 6.862 9.258 1.00 93.94 91 ARG A CA 1
ATOM 663 C C . ARG A 1 91 ? -21.527 7.423 9.356 1.00 93.94 91 ARG A C 1
ATOM 665 O O . ARG A 1 91 ? -21.971 8.114 8.445 1.00 93.94 91 ARG A O 1
ATOM 672 N N . ALA A 1 92 ? -22.243 7.113 10.433 1.00 94.12 92 ALA A N 1
ATOM 673 C CA . ALA A 1 92 ? -23.567 7.658 10.714 1.00 94.12 92 ALA A CA 1
ATOM 674 C C . ALA A 1 92 ? -23.527 9.070 11.339 1.00 94.12 92 ALA A C 1
ATOM 676 O O . ALA A 1 92 ? -24.583 9.619 11.648 1.00 94.12 92 ALA A O 1
ATOM 677 N N . ASN A 1 93 ? -22.339 9.664 11.515 1.00 92.75 93 ASN A N 1
ATOM 678 C CA . ASN A 1 93 ? -22.101 10.930 12.219 1.00 92.75 93 ASN A CA 1
ATOM 679 C C . ASN A 1 93 ? -22.608 10.934 13.674 1.00 92.75 93 ASN A C 1
ATOM 681 O O . ASN A 1 93 ? -22.926 11.985 14.227 1.00 92.75 93 ASN A O 1
ATOM 685 N N . GLU A 1 94 ? -22.691 9.760 14.305 1.00 93.00 94 GLU A N 1
ATOM 686 C CA . GLU A 1 94 ? -23.089 9.629 15.711 1.00 93.00 94 GLU A CA 1
ATOM 687 C C . GLU A 1 94 ? -21.910 9.828 16.675 1.00 93.00 94 GLU A C 1
ATOM 689 O O . GLU A 1 94 ? -22.115 10.107 17.855 1.00 93.00 94 GLU A O 1
ATOM 694 N N . LEU A 1 95 ? -20.679 9.686 16.175 1.00 93.38 95 LEU A N 1
ATOM 695 C CA . LEU A 1 95 ? -19.440 9.905 16.914 1.00 93.38 95 LEU A CA 1
ATOM 696 C C . LEU A 1 95 ? -18.545 10.874 16.146 1.00 93.38 95 LEU A C 1
ATOM 698 O O . LEU A 1 95 ? -18.378 10.741 14.935 1.00 93.38 95 LEU A O 1
ATOM 702 N N . LYS A 1 96 ? -17.951 11.823 16.869 1.00 94.31 96 LYS A N 1
ATOM 703 C CA . LYS A 1 96 ? -16.903 12.712 16.353 1.00 94.31 96 LYS A CA 1
ATOM 704 C C . LYS A 1 96 ? -15.542 12.019 16.373 1.00 94.31 96 LYS A C 1
ATOM 706 O O . LYS A 1 96 ? -15.360 11.056 17.118 1.00 94.31 96 LYS A O 1
ATOM 711 N N . ASP A 1 97 ? -14.580 12.556 15.628 1.00 93.06 97 ASP A N 1
ATOM 712 C CA . ASP A 1 97 ? -13.222 12.003 15.547 1.00 93.06 97 ASP A CA 1
ATOM 713 C C . ASP A 1 97 ? -12.559 11.888 16.926 1.00 93.06 97 ASP A C 1
ATOM 715 O O . ASP A 1 97 ? -12.123 10.799 17.278 1.00 93.06 97 ASP A O 1
ATOM 719 N N . ASP A 1 98 ? -12.628 12.926 17.771 1.00 94.69 98 ASP A N 1
ATOM 720 C CA . ASP A 1 98 ? -12.082 12.878 19.140 1.00 94.69 98 ASP A CA 1
ATOM 721 C C . ASP A 1 98 ? -12.669 11.724 19.973 1.00 94.69 98 ASP A C 1
ATOM 723 O O . ASP A 1 98 ? -11.971 11.061 20.741 1.00 94.69 98 ASP A O 1
ATOM 727 N N . GLN A 1 99 ? -13.970 11.449 19.812 1.00 94.31 99 GLN A N 1
ATOM 728 C CA . GLN A 1 99 ? -14.628 10.333 20.494 1.00 94.31 99 GLN A CA 1
ATOM 729 C C . GLN A 1 99 ? -14.166 8.995 19.912 1.00 94.31 99 GLN A C 1
ATOM 731 O O . GLN A 1 99 ? -13.956 8.039 20.659 1.00 94.31 99 GLN A O 1
ATOM 736 N N . CYS A 1 100 ? -13.974 8.927 18.593 1.00 94.50 100 CYS A N 1
ATOM 737 C CA . CYS A 1 100 ? -13.462 7.738 17.924 1.00 94.50 100 CYS A CA 1
ATOM 738 C C . CYS A 1 100 ? -12.023 7.430 18.336 1.00 94.50 100 CYS A C 1
ATOM 740 O O . CYS A 1 100 ? -11.722 6.266 18.576 1.00 94.50 100 CYS A O 1
ATOM 742 N N . THR A 1 101 ? -11.172 8.443 18.511 1.00 95.56 101 THR A N 1
ATOM 743 C CA . THR A 1 101 ? -9.812 8.294 19.041 1.00 95.56 101 THR A CA 1
ATOM 744 C C . THR A 1 101 ? -9.828 7.663 20.427 1.00 95.56 101 THR A C 1
ATOM 746 O O . THR A 1 101 ? -9.164 6.650 20.640 1.00 95.56 101 THR A O 1
ATOM 749 N N . VAL A 1 102 ? -10.634 8.191 21.356 1.00 95.06 102 VAL A N 1
ATOM 750 C CA . VAL A 1 102 ? -10.738 7.642 22.721 1.00 95.06 102 VAL A CA 1
ATOM 751 C C . VAL A 1 102 ? -11.207 6.184 22.698 1.00 95.06 102 VAL A C 1
ATOM 753 O O . VAL A 1 102 ? -10.618 5.330 23.363 1.00 95.06 102 VAL A O 1
ATOM 756 N N . ILE A 1 103 ? -12.233 5.873 21.899 1.00 94.31 103 ILE A N 1
ATOM 757 C CA . ILE A 1 103 ? -12.745 4.504 21.763 1.00 94.31 103 ILE A CA 1
ATOM 758 C C . ILE A 1 103 ? -11.689 3.587 21.128 1.00 94.31 103 ILE A C 1
ATOM 760 O O . ILE A 1 103 ? -11.489 2.473 21.602 1.00 94.31 103 ILE A O 1
ATOM 764 N N . ALA A 1 104 ? -10.997 4.033 20.078 1.00 94.31 104 ALA A N 1
ATOM 765 C CA . ALA A 1 104 ? -9.984 3.250 19.378 1.00 94.31 104 ALA A CA 1
ATOM 766 C C . ALA A 1 104 ? -8.782 2.930 20.279 1.00 94.31 104 ALA A C 1
ATOM 768 O O . ALA A 1 104 ? -8.346 1.781 20.317 1.00 94.31 104 ALA A O 1
ATOM 769 N N . VAL A 1 105 ? -8.303 3.894 21.071 1.00 94.88 105 VAL A N 1
ATOM 770 C CA . VAL A 1 105 ? -7.257 3.663 22.084 1.00 94.88 105 VAL A CA 1
ATOM 771 C C . VAL A 1 105 ? -7.709 2.606 23.094 1.00 94.88 105 VAL A C 1
ATOM 773 O O . VAL A 1 105 ? -6.952 1.690 23.416 1.00 94.88 105 VAL A O 1
ATOM 776 N N . ALA A 1 106 ? -8.961 2.672 23.548 1.00 92.75 106 ALA A N 1
ATOM 777 C CA . ALA A 1 106 ? -9.503 1.679 24.468 1.00 92.75 106 ALA A CA 1
ATOM 778 C C . ALA A 1 106 ? -9.694 0.292 23.817 1.00 92.75 106 ALA A C 1
ATOM 780 O O . ALA A 1 106 ? -9.500 -0.728 24.478 1.00 92.75 106 ALA A O 1
ATOM 781 N N . LEU A 1 107 ? -9.994 0.221 22.515 1.00 91.44 107 LEU A N 1
ATOM 782 C CA . LEU A 1 107 ? -10.043 -1.045 21.774 1.00 91.44 107 LEU A CA 1
ATOM 783 C C . LEU A 1 107 ? -8.658 -1.685 21.677 1.00 91.44 107 LEU A C 1
ATOM 785 O O . LEU A 1 107 ? -8.529 -2.888 21.887 1.00 91.44 107 LEU A O 1
ATOM 789 N N . LEU A 1 108 ? -7.620 -0.888 21.411 1.00 92.19 108 LEU A N 1
ATOM 790 C CA . LEU A 1 108 ? -6.237 -1.368 21.380 1.00 92.19 108 LEU A CA 1
ATOM 791 C C . LEU A 1 108 ? -5.783 -1.860 22.761 1.00 92.19 108 LEU A C 1
ATOM 793 O O . LEU A 1 108 ? -5.142 -2.902 22.859 1.00 92.19 108 LEU A O 1
ATOM 797 N N . ALA A 1 109 ? -6.160 -1.163 23.834 1.00 91.38 109 ALA A N 1
ATOM 798 C CA . ALA A 1 109 ? -5.897 -1.601 25.203 1.00 91.38 109 ALA A CA 1
ATOM 799 C C . ALA A 1 109 ? -6.566 -2.949 25.528 1.00 91.38 109 ALA A C 1
ATOM 801 O O . ALA A 1 109 ? -5.926 -3.838 26.099 1.00 91.38 109 ALA A O 1
ATOM 802 N N . LEU A 1 110 ? -7.829 -3.126 25.114 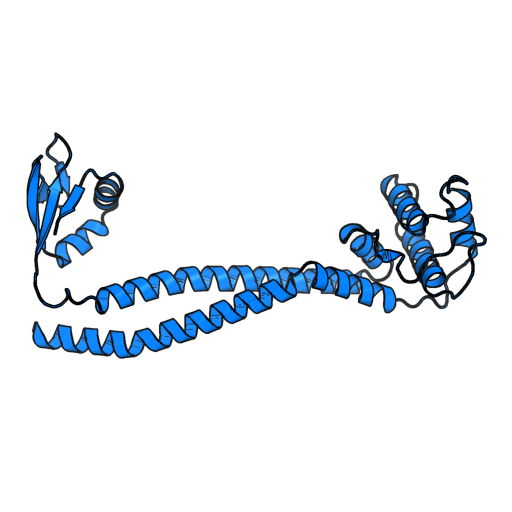1.00 89.00 110 LEU A N 1
ATOM 803 C CA . LEU A 1 110 ? -8.554 -4.394 25.234 1.00 89.00 110 LEU A CA 1
ATOM 804 C C . LEU A 1 110 ? -7.861 -5.510 24.436 1.00 89.00 110 LEU A C 1
ATOM 806 O O . LEU A 1 110 ? -7.657 -6.594 24.974 1.00 89.00 110 LEU A O 1
ATOM 810 N N . ALA A 1 111 ? -7.459 -5.244 23.188 1.00 89.06 111 ALA A N 1
ATOM 811 C CA . ALA A 1 111 ? -6.753 -6.207 22.334 1.00 89.06 111 ALA A CA 1
ATOM 812 C C . ALA A 1 111 ? -5.405 -6.650 22.922 1.00 89.06 111 ALA A C 1
ATOM 814 O O . ALA A 1 111 ? -4.982 -7.788 22.748 1.00 89.06 111 ALA A O 1
ATOM 815 N N . ARG A 1 112 ? -4.741 -5.761 23.667 1.00 88.88 112 ARG A N 1
ATOM 816 C CA . ARG A 1 112 ? -3.490 -6.042 24.387 1.00 88.88 112 ARG A CA 1
ATOM 817 C C . ARG A 1 112 ? -3.711 -6.726 25.741 1.00 88.88 112 ARG A C 1
ATOM 819 O O . ARG A 1 112 ? -2.749 -6.943 26.473 1.00 88.88 112 ARG A O 1
ATOM 826 N N . GLY A 1 113 ? -4.958 -7.025 26.109 1.00 87.06 113 GLY A N 1
ATOM 827 C CA . GLY A 1 113 ? -5.302 -7.661 27.380 1.00 87.06 113 GLY A CA 1
ATOM 828 C C . GLY A 1 113 ? -5.081 -6.776 28.611 1.00 87.06 113 GLY A C 1
ATOM 829 O O . GLY A 1 113 ? -4.965 -7.299 29.717 1.00 87.06 113 GLY A O 1
ATOM 830 N N . GLN A 1 114 ? -5.016 -5.449 28.451 1.00 87.69 114 GLN A N 1
ATOM 831 C CA . GLN A 1 114 ? -4.788 -4.522 29.570 1.00 87.69 114 GLN A CA 1
ATOM 832 C C . GLN A 1 114 ? -5.994 -4.440 30.517 1.00 87.69 114 GLN A C 1
ATOM 834 O O . GLN A 1 114 ? -5.838 -4.153 31.703 1.00 87.69 114 GLN A O 1
ATOM 839 N N . PHE A 1 115 ? -7.194 -4.722 30.011 1.00 84.31 115 PHE A N 1
ATOM 840 C CA . PHE A 1 115 ? -8.412 -4.885 30.802 1.00 84.31 115 PHE A CA 1
ATOM 841 C C . PHE A 1 115 ? -9.399 -5.825 30.098 1.00 84.31 115 PHE A C 1
ATOM 843 O O . PHE A 1 115 ? -9.182 -6.237 28.962 1.00 84.31 115 PHE A O 1
ATOM 850 N N . SER A 1 116 ? -10.501 -6.163 30.777 1.00 76.19 116 SER A N 1
ATOM 851 C CA . SER A 1 116 ? -11.591 -6.987 30.240 1.00 76.19 116 SER A CA 1
ATOM 852 C C . SER A 1 116 ? -12.850 -6.151 30.001 1.00 76.19 116 SER A C 1
ATOM 854 O O . SER A 1 116 ? -13.229 -5.327 30.833 1.00 76.19 116 SER A O 1
ATOM 856 N N . ALA A 1 117 ? -13.532 -6.412 28.884 1.00 71.38 117 ALA A N 1
ATOM 857 C CA . ALA A 1 117 ? -14.833 -5.842 28.537 1.00 71.38 117 ALA A CA 1
ATOM 858 C C . ALA A 1 117 ? -15.986 -6.841 28.779 1.00 71.38 117 ALA A C 1
ATOM 860 O O . ALA A 1 117 ? -16.917 -6.960 27.980 1.00 71.38 117 ALA A O 1
ATOM 861 N N . GLY A 1 118 ? -15.919 -7.601 29.876 1.00 73.81 118 GLY A N 1
ATOM 862 C CA . GLY A 1 118 ? -16.908 -8.629 30.194 1.00 73.81 118 GLY A CA 1
ATOM 863 C C . GLY A 1 118 ? -16.782 -9.841 29.268 1.00 73.81 118 GLY A C 1
ATOM 864 O O . GLY A 1 118 ? -15.747 -10.500 29.257 1.00 73.81 118 GLY A O 1
ATOM 865 N N . LEU A 1 119 ? -17.842 -10.148 28.511 1.00 64.81 119 LEU A N 1
ATOM 866 C CA . LEU A 1 119 ? -17.870 -11.287 27.579 1.00 64.81 119 LEU A CA 1
ATOM 867 C C . LEU A 1 119 ? -17.170 -11.007 26.241 1.00 64.81 119 LEU A C 1
ATOM 869 O O . LEU A 1 119 ? -16.950 -11.945 25.478 1.00 64.81 119 LEU A O 1
ATOM 873 N N . ILE A 1 120 ? -16.833 -9.748 25.943 1.00 67.31 120 ILE A N 1
ATOM 874 C CA . ILE A 1 120 ? -16.121 -9.412 24.711 1.00 67.31 120 ILE A CA 1
ATOM 875 C C . ILE A 1 120 ? -14.631 -9.640 24.932 1.00 67.31 120 ILE A C 1
ATOM 877 O O . ILE A 1 120 ? -13.991 -8.931 25.711 1.00 67.31 120 ILE A O 1
ATOM 881 N N . GLN A 1 121 ? -14.094 -10.631 24.229 1.00 65.94 121 GLN A N 1
ATOM 882 C CA . GLN A 1 121 ? -12.663 -10.882 24.134 1.00 65.94 121 GLN A CA 1
ATOM 883 C C . GLN A 1 121 ? -12.211 -10.549 22.714 1.00 65.94 121 GLN A C 1
ATOM 885 O O . GLN A 1 121 ? -12.763 -11.071 21.747 1.00 65.94 121 GLN A O 1
ATOM 890 N N . LEU A 1 122 ? -11.227 -9.657 22.607 1.00 71.75 122 LEU A N 1
ATOM 891 C CA . LEU A 1 122 ? -10.429 -9.515 21.396 1.00 71.75 122 LEU A CA 1
ATOM 892 C C . LEU A 1 122 ? -9.306 -10.546 21.505 1.00 71.75 122 LEU A C 1
ATOM 894 O O . LEU A 1 122 ? -8.570 -10.558 22.490 1.00 71.75 122 LEU A O 1
ATOM 898 N N . ASP A 1 123 ? -9.240 -11.459 20.546 1.00 71.94 123 ASP A N 1
ATOM 899 C CA . ASP A 1 123 ? -8.145 -12.409 20.418 1.00 71.94 123 ASP A CA 1
ATOM 900 C C . ASP A 1 123 ? -6.897 -11.726 19.838 1.00 71.94 123 ASP A C 1
ATOM 902 O O . ASP A 1 123 ? -6.938 -10.582 19.379 1.00 71.94 123 ASP A O 1
ATOM 906 N N . ALA A 1 124 ? -5.763 -12.432 19.860 1.00 70.69 124 ALA A N 1
ATOM 907 C CA . ALA A 1 124 ? -4.511 -11.929 19.290 1.00 70.69 124 ALA A CA 1
ATOM 908 C C . ALA A 1 124 ? -4.651 -11.563 17.798 1.00 70.69 124 ALA A C 1
ATOM 910 O O . ALA A 1 124 ? -3.962 -10.671 17.312 1.00 70.69 124 ALA A O 1
ATOM 911 N N . ASP A 1 125 ? -5.602 -12.198 17.109 1.00 81.50 125 ASP A N 1
ATOM 912 C CA . ASP A 1 125 ? -5.860 -12.061 15.680 1.00 81.50 125 ASP A CA 1
ATOM 913 C C . ASP A 1 125 ? -7.062 -11.154 15.358 1.00 81.50 125 ASP A C 1
ATOM 915 O O . ASP A 1 125 ? -7.556 -11.167 14.228 1.00 81.50 125 ASP A O 1
ATOM 919 N N . TRP A 1 126 ? -7.506 -10.306 16.295 1.00 82.94 126 TRP A N 1
ATOM 920 C CA . TRP A 1 126 ? -8.684 -9.430 16.144 1.00 82.94 126 TRP A CA 1
ATOM 921 C C . TRP A 1 126 ? -8.688 -8.594 14.856 1.00 82.94 126 TRP A C 1
ATOM 923 O O . TRP A 1 126 ? -9.737 -8.201 14.338 1.00 82.94 126 TRP A O 1
ATOM 933 N N . HIS A 1 127 ? -7.496 -8.298 14.339 1.00 86.69 127 HIS A N 1
ATOM 934 C CA . HIS A 1 127 ? -7.300 -7.520 13.133 1.00 86.69 127 HIS A CA 1
ATOM 935 C C . HIS A 1 127 ? -7.523 -8.315 11.841 1.00 86.69 127 HIS A C 1
ATOM 937 O O . HIS A 1 127 ? -7.650 -7.693 10.788 1.00 86.69 127 HIS A O 1
ATOM 943 N N . VAL A 1 128 ? -7.499 -9.658 11.858 1.00 84.81 128 VAL A N 1
ATOM 944 C CA . VAL A 1 128 ? -7.483 -10.513 10.648 1.00 84.81 128 VAL A CA 1
ATOM 945 C C . VAL A 1 128 ? -8.701 -10.245 9.774 1.00 84.81 128 VAL A C 1
ATOM 947 O O . VAL A 1 128 ? -8.564 -10.117 8.559 1.00 84.81 128 VAL A O 1
ATOM 950 N N . ASP A 1 129 ? -9.853 -10.028 10.402 1.00 84.38 129 ASP A N 1
ATOM 951 C CA . ASP A 1 129 ? -11.097 -9.727 9.699 1.00 84.38 129 ASP A CA 1
ATOM 952 C C . ASP A 1 129 ? -11.247 -8.250 9.293 1.00 84.38 129 ASP A C 1
ATOM 954 O O . ASP A 1 129 ? -12.234 -7.877 8.656 1.00 84.38 129 ASP A O 1
ATOM 958 N N . LEU A 1 130 ? -10.298 -7.382 9.659 1.00 88.00 130 LEU A N 1
ATOM 959 C CA . LEU A 1 130 ? -10.308 -5.977 9.262 1.00 88.00 130 LEU A CA 1
ATOM 960 C C . LEU A 1 130 ? -9.643 -5.800 7.901 1.00 88.00 130 LEU A C 1
ATOM 962 O O . LEU A 1 130 ? -8.494 -6.191 7.679 1.00 88.00 130 LEU A O 1
ATOM 966 N N . SER A 1 131 ? -10.356 -5.138 6.995 1.00 88.62 131 SER A N 1
ATOM 967 C CA . SER A 1 131 ? -9.792 -4.706 5.719 1.00 88.62 131 SER A CA 1
ATOM 968 C C . SER A 1 131 ? -8.701 -3.640 5.917 1.00 88.62 131 SER A C 1
ATOM 970 O O . SER A 1 131 ? -8.705 -2.927 6.924 1.00 88.62 131 SER A O 1
ATOM 972 N N . PRO A 1 132 ? -7.786 -3.461 4.946 1.00 87.19 132 PRO A N 1
ATOM 973 C CA . PRO A 1 132 ? -6.770 -2.409 5.014 1.00 87.19 132 PRO A CA 1
ATOM 974 C C . PRO A 1 132 ? -7.349 -1.006 5.248 1.00 87.19 132 PRO A C 1
ATOM 976 O O . PRO A 1 132 ? -6.829 -0.276 6.079 1.00 87.19 132 PRO A O 1
ATOM 979 N N . ALA A 1 133 ? -8.475 -0.664 4.613 1.00 90.00 133 ALA A N 1
ATOM 980 C CA . ALA A 1 133 ? -9.139 0.631 4.801 1.00 90.00 133 ALA A CA 1
ATOM 981 C C . ALA A 1 133 ? -9.640 0.844 6.243 1.00 90.00 133 ALA A C 1
ATOM 983 O O . ALA A 1 133 ? -9.607 1.953 6.777 1.00 90.00 133 ALA A O 1
ATOM 984 N N . GLN A 1 134 ? -10.089 -0.229 6.898 1.00 92.19 134 GLN A N 1
ATOM 985 C CA . GLN A 1 134 ? -10.507 -0.191 8.299 1.00 92.19 134 GLN A CA 1
ATOM 986 C C . GLN A 1 134 ? -9.309 0.004 9.233 1.00 92.19 134 GLN A C 1
ATOM 988 O O . GLN A 1 134 ? -9.386 0.808 10.158 1.00 92.19 134 GLN A O 1
ATOM 993 N N . LEU A 1 135 ? -8.190 -0.678 8.969 1.00 93.75 135 LEU A N 1
ATOM 994 C CA . LEU A 1 135 ? -6.943 -0.455 9.706 1.00 93.75 135 LEU A CA 1
ATOM 995 C C . LEU A 1 135 ? -6.432 0.976 9.513 1.00 93.75 135 LEU A C 1
ATOM 997 O O . LEU A 1 135 ? -6.087 1.628 10.489 1.00 93.75 135 LEU A O 1
ATOM 1001 N N . GLN A 1 136 ? -6.466 1.487 8.283 1.00 94.19 136 GLN A N 1
ATOM 1002 C CA . GLN A 1 136 ? -6.092 2.861 7.955 1.00 94.19 136 GLN A CA 1
ATOM 1003 C C . GLN A 1 136 ? -6.939 3.878 8.724 1.00 94.19 136 GLN A C 1
ATOM 1005 O O . GLN A 1 136 ? -6.401 4.805 9.312 1.00 94.19 136 GLN A O 1
ATOM 1010 N N . THR A 1 137 ? -8.254 3.654 8.801 1.00 94.88 137 THR A N 1
ATOM 1011 C CA . THR A 1 137 ? -9.167 4.505 9.581 1.00 94.88 137 THR A CA 1
ATOM 1012 C C . THR A 1 137 ? -8.815 4.488 11.072 1.00 94.88 137 THR A C 1
ATOM 1014 O O . THR A 1 137 ? -8.760 5.541 11.700 1.00 94.88 137 THR A O 1
ATOM 1017 N N . LEU A 1 138 ? -8.531 3.308 11.641 1.00 95.00 138 LEU A N 1
ATOM 1018 C CA . LEU A 1 138 ? -8.102 3.195 13.038 1.00 95.00 138 LEU A CA 1
ATOM 1019 C C . LEU A 1 138 ? -6.793 3.947 13.284 1.00 95.00 138 LEU A C 1
ATOM 1021 O O . LEU A 1 138 ? -6.731 4.713 14.241 1.00 95.00 138 LEU A O 1
ATOM 1025 N N . VAL A 1 139 ? -5.783 3.766 12.421 1.00 96.50 139 VAL A N 1
ATOM 1026 C CA . VAL A 1 139 ? -4.507 4.498 12.508 1.00 96.50 139 VAL A CA 1
ATOM 1027 C C . VAL A 1 139 ? -4.754 6.000 12.398 1.00 96.50 139 VAL A C 1
ATOM 1029 O O . VAL A 1 139 ? -4.217 6.747 13.205 1.00 96.50 139 VAL A O 1
ATOM 1032 N N . GLY A 1 140 ? -5.613 6.444 11.480 1.00 96.00 140 GLY A N 1
ATOM 1033 C CA . GLY A 1 140 ? -5.961 7.855 11.316 1.00 96.00 140 GLY A CA 1
ATOM 1034 C C . GLY A 1 140 ? -6.548 8.487 12.580 1.00 96.00 140 GLY A C 1
ATOM 1035 O O . GLY A 1 140 ? -6.243 9.635 12.884 1.00 96.00 140 GLY A O 1
ATOM 1036 N N . TRP A 1 141 ? -7.325 7.737 13.368 1.00 96.00 141 TRP A N 1
ATOM 1037 C CA . TRP A 1 141 ? -7.845 8.238 14.643 1.00 96.00 141 TRP A CA 1
ATOM 1038 C C . TRP A 1 141 ? -6.789 8.315 15.749 1.00 96.00 141 TRP A C 1
ATOM 1040 O O . TRP A 1 141 ? -6.827 9.242 16.554 1.00 96.00 141 TRP A O 1
ATOM 1050 N N . VAL A 1 142 ? -5.880 7.343 15.842 1.00 96.19 142 VAL A N 1
ATOM 1051 C CA . VAL A 1 142 ? -4.963 7.211 16.997 1.00 96.19 142 VAL A CA 1
ATOM 1052 C C . VAL A 1 142 ? -3.552 7.737 16.739 1.00 96.19 142 VAL A C 1
ATOM 1054 O O . VAL A 1 142 ? -2.820 8.025 17.681 1.00 96.19 142 VAL A O 1
ATOM 1057 N N . SER A 1 143 ? -3.145 7.841 15.478 1.00 95.31 143 SER A N 1
ATOM 1058 C CA . SER A 1 143 ? -1.819 8.290 15.058 1.00 95.31 143 SER A CA 1
ATOM 1059 C C . SER A 1 143 ? -1.858 8.880 13.636 1.00 95.31 143 SER A C 1
ATOM 1061 O O . SER A 1 143 ? -1.259 8.316 12.713 1.00 95.31 143 SER A O 1
ATOM 1063 N N . PRO A 1 144 ? -2.550 10.019 13.435 1.00 94.25 144 PRO A N 1
ATOM 1064 C CA . PRO A 1 144 ? -2.701 10.636 12.114 1.00 94.25 144 PRO A CA 1
ATOM 1065 C C . PRO A 1 144 ? -1.352 10.965 11.462 1.00 94.25 144 PRO A C 1
ATOM 1067 O O . PRO A 1 144 ? -1.145 10.652 10.299 1.00 94.25 144 PRO A O 1
ATOM 1070 N N . GLU A 1 145 ? -0.378 11.464 12.228 1.00 95.31 145 GLU A N 1
ATOM 1071 C CA . GLU A 1 145 ? 0.962 11.763 11.697 1.00 95.31 145 GLU A CA 1
ATOM 1072 C C . GLU A 1 145 ? 1.703 10.520 11.177 1.00 95.31 145 GLU A C 1
ATOM 1074 O O . GLU A 1 145 ? 2.537 10.610 10.274 1.00 95.31 145 GLU A O 1
ATOM 1079 N N . THR A 1 146 ? 1.445 9.349 11.769 1.00 93.75 146 THR A N 1
ATOM 1080 C CA . THR A 1 146 ? 2.027 8.085 11.299 1.00 93.75 146 THR A CA 1
ATOM 1081 C C . THR A 1 146 ? 1.325 7.616 10.035 1.00 93.75 146 THR A C 1
ATOM 1083 O O . THR A 1 146 ? 1.991 7.119 9.129 1.00 93.75 146 THR A O 1
ATOM 1086 N N . LEU A 1 147 ? 0.004 7.802 9.950 1.00 94.38 147 LEU A N 1
ATOM 1087 C CA . LEU A 1 147 ? -0.740 7.530 8.727 1.00 94.38 147 LEU A CA 1
ATOM 1088 C C . LEU A 1 147 ? -0.231 8.397 7.571 1.00 94.38 147 LEU A C 1
ATOM 1090 O O . LEU A 1 147 ? 0.099 7.848 6.524 1.00 94.38 147 LEU A O 1
ATOM 1094 N N . ASP A 1 148 ? -0.070 9.703 7.788 1.00 93.81 148 ASP A N 1
ATOM 1095 C CA . ASP A 1 148 ? 0.434 10.634 6.772 1.00 93.81 148 ASP A CA 1
ATOM 1096 C C . ASP A 1 148 ? 1.801 10.193 6.229 1.00 93.81 148 ASP A C 1
ATOM 1098 O O . ASP A 1 148 ? 2.048 10.244 5.026 1.00 93.81 148 ASP A O 1
ATOM 1102 N N . LYS A 1 149 ? 2.695 9.707 7.101 1.00 93.31 149 LYS A N 1
ATOM 1103 C CA . LYS A 1 149 ? 3.999 9.160 6.687 1.00 93.31 149 LYS A CA 1
ATOM 1104 C C . LYS A 1 149 ? 3.856 7.891 5.852 1.00 93.31 149 LYS A C 1
ATOM 1106 O O . LYS A 1 149 ? 4.527 7.762 4.835 1.00 93.31 149 LYS A O 1
ATOM 1111 N N . ILE A 1 150 ? 2.983 6.968 6.260 1.00 91.69 150 ILE A N 1
ATOM 1112 C CA . ILE A 1 150 ? 2.711 5.736 5.505 1.00 91.69 150 ILE A CA 1
ATOM 1113 C C . ILE A 1 150 ? 2.172 6.076 4.109 1.00 91.69 150 ILE A C 1
ATOM 1115 O O . ILE A 1 150 ? 2.614 5.479 3.130 1.00 91.69 150 ILE A O 1
ATOM 1119 N N . GLU A 1 151 ? 1.263 7.047 4.010 1.00 91.06 151 GLU A N 1
ATOM 1120 C CA . GLU A 1 151 ? 0.693 7.501 2.739 1.00 91.06 151 GLU A CA 1
ATOM 1121 C C . GLU A 1 151 ? 1.733 8.198 1.852 1.00 91.06 151 GLU A C 1
ATOM 1123 O O . GLU A 1 151 ? 1.797 7.918 0.655 1.00 91.06 151 GLU A O 1
ATOM 1128 N N . GLN A 1 152 ? 2.599 9.039 2.427 1.00 90.75 152 GLN A N 1
ATOM 1129 C CA . GLN A 1 152 ? 3.715 9.665 1.706 1.00 90.75 152 GLN A CA 1
ATOM 1130 C C . GLN A 1 152 ? 4.713 8.630 1.173 1.00 90.75 152 GLN A C 1
ATOM 1132 O O . GLN A 1 152 ? 5.161 8.737 0.030 1.00 90.75 152 GLN A O 1
ATOM 1137 N N . ASP A 1 153 ? 5.044 7.614 1.972 1.00 89.56 153 ASP A N 1
ATOM 1138 C CA . ASP A 1 153 ? 5.926 6.521 1.554 1.00 89.56 153 ASP A CA 1
ATOM 1139 C C . ASP A 1 153 ? 5.303 5.701 0.410 1.00 89.56 153 ASP A C 1
ATOM 1141 O O . ASP A 1 153 ? 6.002 5.312 -0.532 1.00 89.56 153 ASP A O 1
ATOM 1145 N N . ASP A 1 154 ? 3.987 5.471 0.457 1.00 89.50 154 ASP A N 1
ATOM 1146 C CA . ASP A 1 154 ? 3.239 4.776 -0.595 1.00 89.50 154 ASP A CA 1
ATOM 1147 C C . ASP A 1 154 ? 3.186 5.592 -1.888 1.00 89.50 154 ASP A C 1
ATOM 1149 O O . ASP A 1 154 ? 3.414 5.051 -2.974 1.00 89.50 154 ASP A O 1
ATOM 1153 N N . GLU A 1 155 ? 2.944 6.900 -1.793 1.00 89.50 155 GLU A N 1
ATOM 1154 C CA . GLU A 1 155 ? 2.965 7.804 -2.942 1.00 89.50 155 GLU A CA 1
ATOM 1155 C C . GLU A 1 155 ? 4.360 7.852 -3.582 1.00 89.50 155 GLU A C 1
ATOM 1157 O O . GLU A 1 155 ? 4.495 7.728 -4.805 1.00 89.50 155 GLU A O 1
ATOM 1162 N N . ALA A 1 156 ? 5.413 7.941 -2.766 1.00 89.19 156 ALA A N 1
ATOM 1163 C CA . ALA A 1 156 ? 6.792 7.904 -3.237 1.00 89.19 156 ALA A CA 1
ATOM 1164 C C . ALA A 1 156 ? 7.124 6.573 -3.933 1.00 89.19 156 ALA A C 1
ATOM 1166 O O . ALA A 1 156 ? 7.732 6.570 -5.007 1.00 89.19 156 ALA A O 1
ATOM 1167 N N . ALA A 1 157 ? 6.689 5.440 -3.375 1.00 89.81 157 ALA A N 1
ATOM 1168 C CA . ALA A 1 157 ? 6.873 4.128 -3.991 1.00 89.81 157 ALA A CA 1
ATOM 1169 C C . ALA A 1 157 ? 6.089 3.988 -5.310 1.00 89.81 157 ALA A C 1
ATOM 1171 O O . ALA A 1 157 ? 6.614 3.447 -6.286 1.00 89.81 157 ALA A O 1
ATOM 1172 N N . ALA A 1 158 ? 4.866 4.520 -5.388 1.00 90.00 158 ALA A N 1
ATOM 1173 C CA . ALA A 1 158 ? 4.074 4.550 -6.618 1.00 90.00 158 ALA A CA 1
ATOM 1174 C C . ALA A 1 158 ? 4.746 5.392 -7.710 1.00 90.00 158 ALA A C 1
ATOM 1176 O O . ALA A 1 158 ? 4.809 4.972 -8.871 1.00 90.00 158 ALA A O 1
ATOM 1177 N N . LEU A 1 159 ? 5.304 6.547 -7.340 1.00 89.94 159 LEU A N 1
ATOM 1178 C CA . LEU A 1 159 ? 6.058 7.401 -8.252 1.00 89.94 159 LEU A CA 1
ATOM 1179 C C . LEU A 1 159 ? 7.334 6.709 -8.748 1.00 89.94 159 LEU A C 1
ATOM 1181 O O . LEU A 1 159 ? 7.616 6.727 -9.948 1.00 89.94 159 LEU A O 1
ATOM 1185 N N . ASP A 1 160 ? 8.081 6.061 -7.852 1.00 89.31 160 ASP A N 1
ATOM 1186 C CA . ASP A 1 160 ? 9.262 5.270 -8.201 1.00 89.31 160 ASP A CA 1
ATOM 1187 C C . ASP A 1 160 ? 8.918 4.140 -9.178 1.00 89.31 160 ASP A C 1
ATOM 1189 O O . ASP A 1 160 ? 9.622 3.950 -10.173 1.00 89.31 160 ASP A O 1
ATOM 1193 N N . PHE A 1 161 ? 7.817 3.424 -8.933 1.00 89.94 161 PHE A N 1
ATOM 1194 C CA . PHE A 1 161 ? 7.337 2.354 -9.803 1.00 89.94 161 PHE A CA 1
ATOM 1195 C C . PHE A 1 161 ? 6.969 2.876 -11.198 1.00 89.94 161 PHE A C 1
ATOM 1197 O O . PHE A 1 161 ? 7.383 2.302 -12.212 1.00 89.94 161 PHE A O 1
ATOM 1204 N N . ALA A 1 162 ? 6.215 3.977 -11.268 1.00 87.88 162 ALA A N 1
ATOM 1205 C CA . ALA A 1 162 ? 5.818 4.598 -12.528 1.00 87.88 162 ALA A CA 1
ATOM 1206 C C . ALA A 1 162 ? 7.036 5.108 -13.314 1.00 87.88 162 ALA A C 1
ATOM 1208 O O . ALA A 1 162 ? 7.146 4.866 -14.518 1.00 87.88 162 ALA A O 1
ATOM 1209 N N . SER A 1 163 ? 7.979 5.755 -12.625 1.00 89.38 163 SER A N 1
ATOM 1210 C CA . SER A 1 163 ? 9.222 6.264 -13.204 1.00 89.38 163 SER A CA 1
ATOM 1211 C C . SER A 1 163 ? 10.090 5.136 -13.769 1.00 89.38 163 SER A C 1
ATOM 1213 O O . SER A 1 163 ? 10.469 5.185 -14.939 1.00 89.38 163 SER A O 1
ATOM 1215 N N . ALA A 1 164 ? 10.312 4.066 -12.997 1.00 88.94 164 ALA A N 1
ATOM 1216 C CA . ALA A 1 164 ? 11.071 2.900 -13.448 1.00 88.94 164 ALA A CA 1
ATOM 1217 C C . ALA A 1 164 ? 10.392 2.191 -14.634 1.00 88.94 164 ALA A C 1
ATOM 1219 O O . ALA A 1 164 ? 11.051 1.770 -15.581 1.00 88.94 164 ALA A O 1
ATOM 1220 N N . THR A 1 165 ? 9.059 2.107 -14.635 1.00 88.75 165 THR A N 1
ATOM 1221 C CA . THR A 1 165 ? 8.295 1.536 -15.757 1.00 88.75 165 THR A CA 1
ATOM 1222 C C . THR A 1 165 ? 8.434 2.378 -17.027 1.00 88.75 165 THR A C 1
ATOM 1224 O O . THR A 1 165 ? 8.620 1.836 -18.117 1.00 88.75 165 THR A O 1
ATOM 1227 N N . TYR A 1 166 ? 8.383 3.705 -16.900 1.00 88.62 166 TYR A N 1
ATOM 1228 C CA . TYR A 1 166 ? 8.613 4.614 -18.020 1.00 88.62 166 TYR A CA 1
ATOM 1229 C C . TYR A 1 166 ? 10.049 4.522 -18.552 1.00 88.62 166 TYR A C 1
ATOM 1231 O O . TYR A 1 166 ? 10.262 4.516 -19.767 1.00 88.62 166 TYR A O 1
ATOM 1239 N N . GLU A 1 167 ? 11.033 4.426 -17.657 1.00 87.75 167 GLU A N 1
ATOM 1240 C CA . GLU A 1 167 ? 12.440 4.249 -18.008 1.00 87.75 167 GLU A CA 1
ATOM 1241 C C . GLU A 1 167 ? 12.672 2.949 -18.782 1.00 87.75 167 GLU A C 1
ATOM 1243 O O . GLU A 1 167 ? 13.284 2.997 -19.849 1.00 87.75 167 GLU A O 1
ATOM 1248 N N . LEU A 1 168 ? 12.094 1.827 -18.341 1.00 86.81 168 LEU A N 1
ATOM 1249 C CA . LEU A 1 168 ? 12.132 0.563 -19.086 1.00 86.81 168 LEU A CA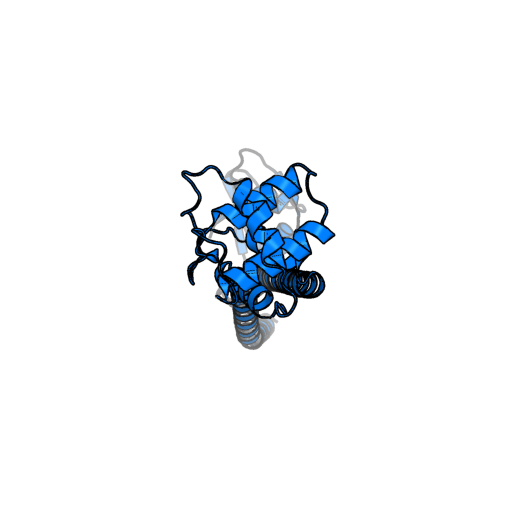 1
ATOM 1250 C C . LEU A 1 168 ? 11.562 0.720 -20.498 1.00 86.81 168 LEU A C 1
ATOM 1252 O O . LEU A 1 168 ? 12.222 0.367 -21.468 1.00 86.81 168 LEU A O 1
ATOM 1256 N N . GLY A 1 169 ? 10.405 1.372 -20.646 1.00 82.50 169 GLY A N 1
ATOM 1257 C CA . GLY A 1 169 ? 9.827 1.631 -21.969 1.00 82.50 169 GLY A CA 1
ATOM 1258 C C . GLY A 1 169 ? 10.684 2.537 -22.869 1.00 82.50 169 GLY A C 1
ATOM 1259 O O . GLY A 1 169 ? 10.555 2.498 -24.097 1.00 82.50 169 GLY A O 1
ATOM 1260 N N . ARG A 1 170 ? 11.562 3.374 -22.299 1.00 85.75 170 ARG A N 1
ATOM 1261 C CA . ARG A 1 170 ? 12.579 4.118 -23.063 1.00 85.75 170 ARG A CA 1
ATOM 1262 C C . ARG A 1 170 ? 13.766 3.233 -23.421 1.00 85.75 170 ARG A C 1
ATOM 1264 O O . ARG A 1 170 ? 14.227 3.308 -24.557 1.00 85.75 170 ARG A O 1
ATOM 1271 N N . LEU A 1 171 ? 14.250 2.427 -22.481 1.00 83.56 171 LEU A N 1
ATOM 1272 C CA . LEU A 1 171 ? 15.379 1.520 -22.680 1.00 83.56 171 LEU A CA 1
ATOM 1273 C C . LEU A 1 171 ? 15.063 0.438 -23.713 1.00 83.56 171 LEU A C 1
ATOM 1275 O O . LEU A 1 171 ? 15.905 0.194 -24.566 1.00 83.56 171 LEU A O 1
ATOM 1279 N N . ASP A 1 172 ? 13.835 -0.079 -23.758 1.00 81.75 172 ASP A N 1
ATOM 1280 C CA . ASP A 1 172 ? 13.378 -1.009 -24.800 1.00 81.75 172 ASP A CA 1
ATOM 1281 C C . ASP A 1 172 ? 13.503 -0.404 -26.207 1.00 81.75 172 ASP A C 1
ATOM 1283 O O . ASP A 1 172 ? 13.931 -1.062 -27.155 1.00 81.75 172 ASP A O 1
ATOM 1287 N N . LYS A 1 173 ? 13.183 0.890 -26.359 1.00 77.44 173 LYS A N 1
ATOM 1288 C CA . LYS A 1 173 ? 13.350 1.603 -27.638 1.00 77.44 173 LYS A CA 1
ATOM 1289 C C . LYS A 1 173 ? 14.823 1.787 -27.997 1.00 77.44 173 LYS A C 1
ATOM 1291 O O . LYS A 1 173 ? 15.167 1.721 -29.175 1.00 77.44 173 LYS A O 1
ATOM 1296 N N . PHE A 1 174 ? 15.682 2.030 -27.006 1.00 77.06 174 PHE A N 1
ATOM 1297 C CA . PHE A 1 174 ? 17.127 2.115 -27.218 1.00 77.06 174 PHE A CA 1
ATOM 1298 C C . PHE A 1 174 ? 17.732 0.755 -27.563 1.00 77.06 174 PHE A C 1
ATOM 1300 O O . PHE A 1 174 ? 18.524 0.687 -28.496 1.00 77.06 174 PHE A O 1
ATOM 1307 N N . ALA A 1 175 ? 17.321 -0.317 -26.886 1.00 74.62 175 ALA A N 1
ATOM 1308 C CA . ALA A 1 175 ? 17.724 -1.683 -27.199 1.00 74.62 175 ALA A CA 1
ATOM 1309 C C . ALA A 1 175 ? 17.336 -2.043 -28.638 1.00 74.62 175 ALA A C 1
ATOM 1311 O O . ALA A 1 175 ? 18.197 -2.430 -29.418 1.00 74.62 175 ALA A O 1
ATOM 1312 N N . ALA A 1 176 ? 16.094 -1.763 -29.047 1.00 73.31 176 ALA A N 1
ATOM 1313 C CA . ALA A 1 176 ? 15.659 -1.958 -30.429 1.00 73.31 176 ALA A CA 1
ATOM 1314 C C . ALA A 1 176 ? 16.489 -1.143 -31.443 1.00 73.31 176 ALA A C 1
ATOM 1316 O O . ALA A 1 176 ? 16.737 -1.602 -32.556 1.00 73.31 176 ALA A O 1
ATOM 1317 N N . ALA A 1 177 ? 16.936 0.065 -31.082 1.00 71.94 177 ALA A N 1
ATOM 1318 C CA . ALA A 1 177 ? 17.812 0.870 -31.933 1.00 71.94 177 ALA A CA 1
ATOM 1319 C C . ALA A 1 177 ? 19.238 0.296 -32.026 1.00 71.94 177 ALA A C 1
ATOM 1321 O O . ALA A 1 177 ? 19.820 0.303 -33.110 1.00 71.94 177 ALA A O 1
ATOM 1322 N N . VAL A 1 178 ? 19.788 -0.224 -30.924 1.00 71.88 178 VAL A N 1
ATOM 1323 C CA . VAL A 1 178 ? 21.082 -0.929 -30.906 1.00 71.88 178 VAL A CA 1
ATOM 1324 C C . VAL A 1 178 ? 20.998 -2.218 -31.728 1.00 71.88 178 VAL A C 1
ATOM 1326 O O . VAL A 1 178 ? 21.873 -2.460 -32.554 1.00 71.88 178 VAL A O 1
ATOM 1329 N N . ASP A 1 179 ? 19.902 -2.970 -31.613 1.00 71.31 179 ASP A N 1
ATOM 1330 C CA . ASP A 1 179 ? 19.632 -4.172 -32.411 1.00 71.31 179 ASP A CA 1
ATOM 1331 C C . ASP A 1 179 ? 19.564 -3.878 -33.918 1.00 71.31 179 ASP A C 1
ATOM 1333 O O . ASP A 1 179 ? 20.034 -4.654 -34.753 1.00 71.31 179 ASP A O 1
ATOM 1337 N N . LEU A 1 180 ? 19.007 -2.726 -34.304 1.00 70.81 180 LEU A N 1
ATOM 1338 C CA . LEU A 1 180 ? 18.998 -2.282 -35.701 1.00 70.81 180 LEU A CA 1
ATOM 1339 C C . LEU A 1 180 ? 20.404 -1.954 -36.227 1.00 70.81 180 LEU A C 1
ATOM 1341 O O . LEU A 1 180 ? 20.655 -2.129 -37.423 1.00 70.81 180 LEU A O 1
ATOM 1345 N N . LEU A 1 181 ? 21.308 -1.489 -35.361 1.00 64.44 181 LEU A N 1
ATOM 1346 C CA . LEU A 1 181 ? 22.709 -1.221 -35.701 1.00 64.44 181 LEU A CA 1
ATOM 1347 C C . LEU A 1 181 ? 23.543 -2.508 -35.771 1.00 64.44 181 LEU A C 1
ATOM 1349 O O . LEU A 1 181 ? 24.477 -2.577 -36.570 1.00 64.44 181 LEU A O 1
ATOM 1353 N N . SER A 1 182 ? 23.194 -3.526 -34.980 1.00 60.12 182 SER A N 1
ATOM 1354 C CA . SER A 1 182 ? 23.888 -4.817 -34.908 1.00 60.12 182 SER A CA 1
ATOM 1355 C C . SER A 1 182 ? 23.344 -5.871 -35.885 1.00 60.12 182 SER A C 1
ATOM 1357 O O . SER A 1 182 ? 24.022 -6.862 -36.171 1.00 60.12 182 SER A O 1
ATOM 1359 N N . ALA A 1 183 ? 22.158 -5.655 -36.468 1.00 58.34 183 ALA A N 1
ATOM 1360 C CA . ALA A 1 183 ? 21.584 -6.541 -37.473 1.00 58.34 183 ALA A CA 1
ATOM 1361 C C . ALA A 1 183 ? 22.553 -6.750 -38.663 1.00 58.34 183 ALA A C 1
ATOM 1363 O O . ALA A 1 183 ? 23.042 -5.773 -39.244 1.00 58.34 183 ALA A O 1
ATOM 1364 N N . PRO A 1 184 ? 22.763 -8.001 -39.133 1.00 49.34 184 PRO A N 1
ATOM 1365 C CA . PRO A 1 184 ? 23.751 -8.330 -40.169 1.00 49.34 184 PRO A CA 1
ATOM 1366 C C . PRO A 1 184 ? 23.535 -7.641 -41.527 1.00 49.34 184 PRO A C 1
ATOM 1368 O O . PRO A 1 184 ? 24.354 -7.779 -42.427 1.00 49.34 184 PRO A O 1
ATOM 1371 N N . ALA A 1 185 ? 22.474 -6.851 -41.683 1.00 47.97 185 ALA A N 1
ATOM 1372 C CA . ALA A 1 185 ? 22.098 -6.156 -42.902 1.00 47.97 185 ALA A CA 1
ATOM 1373 C C . ALA A 1 185 ? 22.599 -4.696 -43.004 1.00 47.97 185 ALA A C 1
ATOM 1375 O O . ALA A 1 185 ? 22.113 -3.945 -43.851 1.00 47.97 185 ALA A O 1
ATOM 1376 N N . TYR A 1 186 ? 23.611 -4.310 -42.217 1.00 48.31 186 TYR A N 1
ATOM 1377 C CA . TYR A 1 186 ? 24.575 -3.280 -42.646 1.00 48.31 186 TYR A CA 1
ATOM 1378 C C . TYR A 1 186 ? 25.639 -3.839 -43.615 1.00 48.31 186 TYR A C 1
ATOM 1380 O O . TYR A 1 186 ? 26.417 -3.083 -44.204 1.00 48.31 186 TYR A O 1
ATOM 1388 N N . LYS A 1 187 ? 25.639 -5.160 -43.860 1.00 45.12 187 LYS A N 1
ATOM 1389 C CA . LYS A 1 187 ? 26.352 -5.827 -44.958 1.00 45.12 187 LYS A CA 1
ATOM 1390 C C . LYS A 1 187 ? 25.339 -6.657 -45.775 1.00 45.12 187 LYS A C 1
ATOM 1392 O O . LYS A 1 187 ? 24.685 -7.532 -45.240 1.00 45.12 187 LYS A O 1
ATOM 1397 N N . ALA A 1 188 ? 25.227 -6.391 -47.081 1.00 46.91 188 ALA A N 1
ATOM 1398 C CA . ALA A 1 188 ? 24.474 -7.175 -48.084 1.00 46.91 188 ALA A CA 1
ATOM 1399 C C . ALA A 1 188 ? 22.943 -6.957 -48.231 1.00 46.91 188 ALA A C 1
ATOM 1401 O O . ALA A 1 188 ? 22.155 -7.888 -48.147 1.00 46.91 188 ALA A O 1
ATOM 1402 N N . GLN A 1 189 ? 22.528 -5.724 -48.541 1.00 51.16 189 GLN A N 1
ATOM 1403 C CA . GLN A 1 189 ? 21.787 -5.328 -49.763 1.00 51.16 189 GLN A CA 1
ATOM 1404 C C . GLN A 1 189 ? 21.233 -3.914 -49.533 1.00 51.16 189 GLN A C 1
ATOM 1406 O O . GLN A 1 189 ? 20.396 -3.682 -48.663 1.00 51.16 189 GLN A O 1
ATOM 1411 N N . ALA A 1 190 ? 21.745 -2.947 -50.299 1.00 59.59 190 ALA A N 1
ATOM 1412 C CA . ALA A 1 190 ? 21.452 -1.521 -50.129 1.00 59.59 190 ALA A CA 1
ATOM 1413 C C . ALA A 1 190 ? 19.991 -1.142 -50.446 1.00 59.59 190 ALA A C 1
ATOM 1415 O O . ALA A 1 190 ? 19.571 -0.024 -50.152 1.00 59.59 190 ALA A O 1
ATOM 1416 N N . THR A 1 191 ? 19.215 -2.066 -51.014 1.00 64.69 191 THR A N 1
ATOM 1417 C CA . THR A 1 191 ? 17.841 -1.851 -51.466 1.00 64.69 191 THR A CA 1
ATOM 1418 C C . THR A 1 191 ? 16.888 -2.876 -50.855 1.00 64.69 191 THR A C 1
ATOM 1420 O O . THR A 1 191 ? 17.214 -4.049 -50.706 1.00 64.69 191 THR A O 1
ATOM 1423 N N . VAL A 1 192 ?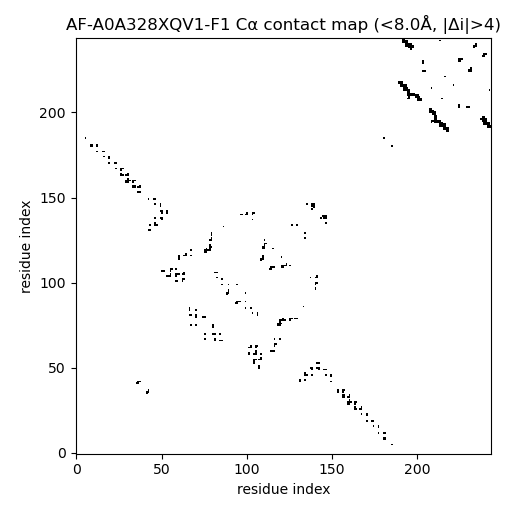 15.702 -2.408 -50.482 1.00 71.00 192 VAL A N 1
ATOM 1424 C CA . VAL A 1 192 ? 14.532 -3.195 -50.073 1.00 71.00 192 VAL A CA 1
ATOM 1425 C C . VAL A 1 192 ? 13.440 -3.001 -51.116 1.00 71.00 192 VAL A C 1
ATOM 1427 O O . VAL A 1 192 ? 13.397 -1.966 -51.781 1.00 71.00 192 VAL A O 1
ATOM 1430 N N . LYS A 1 193 ? 12.559 -3.982 -51.301 1.00 82.75 193 LYS A N 1
ATOM 1431 C CA . LYS A 1 193 ? 11.445 -3.863 -52.244 1.00 82.75 193 LYS A CA 1
ATOM 1432 C C . LYS A 1 193 ? 10.172 -3.512 -51.479 1.00 82.75 193 LYS A C 1
ATOM 1434 O O . LYS A 1 193 ? 9.814 -4.187 -50.521 1.00 82.75 193 LYS A O 1
ATOM 1439 N N . LEU A 1 194 ? 9.491 -2.458 -51.908 1.00 82.31 194 LEU A N 1
ATOM 1440 C CA . LEU A 1 194 ? 8.171 -2.088 -51.407 1.00 82.31 194 LEU A CA 1
ATOM 1441 C C . LEU A 1 194 ? 7.110 -2.511 -52.416 1.00 82.31 194 LEU A C 1
ATOM 1443 O O . LEU A 1 194 ? 7.184 -2.124 -53.583 1.00 82.31 194 LEU A O 1
ATOM 1447 N N . LEU A 1 195 ? 6.132 -3.289 -51.969 1.00 83.38 195 LEU A N 1
ATOM 1448 C CA . LEU A 1 195 ? 4.985 -3.704 -52.765 1.00 83.38 195 LEU A CA 1
ATOM 1449 C C . LEU A 1 195 ? 3.761 -2.881 -52.367 1.00 83.38 195 LEU A C 1
ATOM 1451 O O . LEU A 1 195 ? 3.355 -2.891 -51.206 1.00 83.38 195 LEU A O 1
ATOM 1455 N N . ASN A 1 196 ? 3.155 -2.197 -53.336 1.00 88.06 196 ASN A N 1
ATOM 1456 C CA . ASN A 1 196 ? 1.851 -1.567 -53.153 1.00 88.06 196 ASN A CA 1
ATOM 1457 C C . ASN A 1 196 ? 0.752 -2.626 -53.306 1.00 88.06 196 ASN A C 1
ATOM 1459 O O . ASN A 1 196 ? 0.536 -3.143 -54.403 1.00 88.06 196 ASN A O 1
ATOM 1463 N N . ARG A 1 197 ? 0.066 -2.940 -52.203 1.00 84.38 197 ARG A N 1
ATOM 1464 C CA . ARG A 1 197 ? -1.047 -3.903 -52.148 1.00 84.38 197 ARG A CA 1
ATOM 1465 C C . ARG A 1 197 ? -2.417 -3.269 -52.383 1.00 84.38 197 ARG A C 1
ATOM 1467 O O . ARG A 1 197 ? -3.434 -3.940 -52.252 1.00 84.38 197 ARG A O 1
ATOM 1474 N N . THR A 1 198 ? -2.458 -1.984 -52.707 1.00 83.75 198 THR A N 1
ATOM 1475 C CA . THR A 1 198 ? -3.698 -1.289 -53.056 1.00 83.75 198 THR A CA 1
ATOM 1476 C C . THR A 1 198 ? -3.928 -1.315 -54.562 1.00 83.75 198 THR A C 1
ATOM 1478 O O . THR A 1 198 ? -2.975 -1.358 -55.337 1.00 83.75 198 THR A O 1
ATOM 1481 N N . ASP A 1 199 ? -5.185 -1.181 -54.983 1.00 86.94 199 ASP A N 1
ATOM 1482 C CA . ASP A 1 199 ? -5.567 -1.109 -56.403 1.00 86.94 199 ASP A CA 1
ATOM 1483 C C . ASP A 1 199 ? -5.317 0.271 -57.037 1.00 86.94 199 ASP A C 1
ATOM 1485 O O . ASP A 1 199 ? -5.700 0.531 -58.178 1.00 86.94 199 ASP A O 1
ATOM 1489 N N . ARG A 1 200 ? -4.685 1.196 -56.302 1.00 84.94 200 ARG A N 1
ATOM 1490 C CA . ARG A 1 200 ? -4.455 2.572 -56.747 1.00 84.94 200 ARG A CA 1
ATOM 1491 C C . ARG A 1 200 ? -2.991 2.968 -56.662 1.00 84.94 200 ARG A C 1
ATOM 1493 O O . ARG A 1 200 ? -2.266 2.620 -55.733 1.00 84.94 200 ARG A O 1
ATOM 1500 N N . ARG A 1 201 ? -2.563 3.772 -57.632 1.00 84.56 201 ARG A N 1
ATOM 1501 C CA . ARG A 1 201 ? -1.264 4.440 -57.578 1.00 84.56 201 ARG A CA 1
ATOM 1502 C C . ARG A 1 201 ? -1.304 5.523 -56.509 1.00 84.56 201 ARG A C 1
ATOM 1504 O O . ARG A 1 201 ? -2.267 6.284 -56.440 1.00 84.56 201 ARG A O 1
ATOM 1511 N N . PHE A 1 202 ? -0.242 5.639 -55.725 1.00 81.38 202 PHE A N 1
ATOM 1512 C CA . PHE A 1 202 ? -0.071 6.784 -54.839 1.00 81.38 202 PHE A CA 1
ATOM 1513 C C . PHE A 1 202 ? 1.400 7.156 -54.688 1.00 81.38 202 PHE A C 1
ATOM 1515 O O . PHE A 1 202 ? 2.295 6.371 -55.010 1.00 81.38 202 PHE A O 1
ATOM 1522 N N . GLY A 1 203 ? 1.634 8.398 -54.266 1.00 80.06 203 GLY A N 1
ATOM 1523 C CA . GLY A 1 203 ? 2.965 8.972 -54.170 1.00 80.06 203 GLY A CA 1
ATOM 1524 C C . GLY A 1 203 ? 3.337 9.364 -52.749 1.00 80.06 203 GLY A C 1
ATOM 1525 O O . GLY A 1 203 ? 2.507 9.869 -51.999 1.00 80.06 203 GLY A O 1
ATOM 1526 N N . VAL A 1 204 ? 4.600 9.149 -52.395 1.00 72.00 204 VAL A N 1
ATOM 1527 C CA . VAL A 1 204 ? 5.186 9.539 -51.110 1.00 72.00 204 VAL A CA 1
ATOM 1528 C C . VAL A 1 204 ? 6.552 10.147 -51.400 1.00 72.00 204 VAL A C 1
ATOM 1530 O O . VAL A 1 204 ? 7.372 9.521 -52.064 1.00 72.00 204 VAL A O 1
ATOM 1533 N N . GLN A 1 205 ? 6.772 11.384 -50.941 1.00 67.19 205 GLN A N 1
ATOM 1534 C CA . GLN A 1 205 ? 8.005 12.153 -51.179 1.00 67.19 205 GLN A CA 1
ATOM 1535 C C . GLN A 1 205 ? 8.490 12.132 -52.644 1.00 67.19 205 GLN A C 1
ATOM 1537 O O . GLN A 1 205 ? 9.658 11.907 -52.935 1.00 67.19 205 GLN A O 1
ATOM 1542 N N . GLY A 1 206 ? 7.581 12.330 -53.601 1.00 71.50 206 GLY A N 1
ATOM 1543 C CA . GLY A 1 206 ? 7.940 12.380 -55.024 1.00 71.50 206 GLY A CA 1
ATOM 1544 C C . GLY A 1 206 ? 8.189 11.019 -55.690 1.00 71.50 206 GLY A C 1
ATOM 1545 O O . GLY A 1 206 ? 8.243 10.961 -56.918 1.00 71.50 206 GLY A O 1
ATOM 1546 N N . ARG A 1 207 ? 8.241 9.911 -54.936 1.00 76.00 207 ARG A N 1
ATOM 1547 C CA . ARG A 1 207 ? 8.180 8.550 -55.493 1.00 76.00 207 ARG A CA 1
ATOM 1548 C C . ARG A 1 207 ? 6.743 8.117 -55.704 1.00 76.00 207 ARG A C 1
ATOM 1550 O O . ARG A 1 207 ? 5.884 8.429 -54.889 1.00 76.00 207 ARG A O 1
ATOM 1557 N N . GLN A 1 208 ? 6.492 7.364 -56.772 1.00 85.06 208 GLN A N 1
ATOM 1558 C CA . GLN A 1 208 ? 5.173 6.808 -57.070 1.00 85.06 208 GLN A CA 1
ATOM 1559 C C . GLN A 1 208 ? 5.218 5.281 -57.023 1.00 85.06 208 GLN A C 1
ATOM 1561 O O . GLN A 1 208 ? 6.086 4.670 -57.646 1.00 85.06 208 GLN A O 1
ATOM 1566 N N . PHE A 1 209 ? 4.269 4.690 -56.300 1.00 86.88 209 PHE A N 1
ATOM 1567 C CA . PHE A 1 209 ? 4.138 3.248 -56.127 1.00 86.88 209 PHE A CA 1
ATOM 1568 C C . PHE A 1 209 ? 2.960 2.731 -56.949 1.00 86.88 209 PHE A C 1
ATOM 1570 O O . PHE A 1 209 ? 1.814 3.143 -56.755 1.00 86.88 209 PHE A O 1
ATOM 1577 N N . GLU A 1 210 ? 3.247 1.842 -57.889 1.00 89.38 210 GLU A N 1
ATOM 1578 C CA . GLU A 1 210 ? 2.274 1.216 -58.778 1.00 89.38 210 GLU A CA 1
ATOM 1579 C C . GLU A 1 210 ? 1.672 -0.031 -58.110 1.00 89.38 210 GLU A C 1
ATOM 1581 O O . GLU A 1 210 ? 2.416 -0.817 -57.518 1.00 89.38 210 GLU A O 1
ATOM 1586 N N . PRO A 1 211 ? 0.344 -0.232 -58.199 1.00 90.00 211 PRO A N 1
ATOM 1587 C CA . PRO A 1 211 ? -0.330 -1.436 -57.711 1.00 90.00 211 PRO A CA 1
ATOM 1588 C C . PRO A 1 211 ? 0.347 -2.728 -58.166 1.00 90.00 211 PRO A C 1
ATOM 1590 O O . PRO A 1 211 ? 0.677 -2.881 -59.342 1.00 90.00 211 PRO A O 1
ATOM 1593 N N . GLY A 1 212 ? 0.556 -3.663 -57.239 1.00 83.62 212 GLY A N 1
ATOM 1594 C CA . GLY A 1 212 ? 1.080 -4.999 -57.536 1.00 83.62 212 GLY A CA 1
ATOM 1595 C C . GLY A 1 212 ? 2.541 -5.043 -57.997 1.00 83.62 212 GLY A C 1
ATOM 1596 O O . GLY A 1 212 ? 3.055 -6.125 -58.283 1.00 83.62 212 GLY A O 1
ATOM 1597 N N . ARG A 1 213 ? 3.238 -3.900 -58.057 1.00 84.62 213 ARG A N 1
ATOM 1598 C CA . ARG A 1 213 ? 4.638 -3.825 -58.477 1.00 84.62 213 ARG A CA 1
ATOM 1599 C C . ARG A 1 213 ? 5.564 -3.645 -57.280 1.00 84.62 213 ARG A C 1
ATOM 1601 O O . ARG A 1 213 ? 5.331 -2.824 -56.398 1.00 84.62 213 ARG A O 1
ATOM 1608 N N . ALA A 1 214 ? 6.652 -4.409 -57.280 1.00 84.81 214 ALA A N 1
ATOM 1609 C CA . ALA A 1 214 ? 7.732 -4.261 -56.317 1.00 84.81 214 ALA A CA 1
ATOM 1610 C C . ALA A 1 214 ? 8.661 -3.111 -56.733 1.00 84.81 214 ALA A C 1
ATOM 1612 O O . ALA A 1 214 ? 9.296 -3.165 -57.790 1.00 84.81 214 ALA A O 1
ATOM 1613 N N . HIS A 1 215 ? 8.770 -2.087 -55.893 1.00 83.88 215 HIS A N 1
ATOM 1614 C CA . HIS A 1 215 ? 9.624 -0.927 -56.119 1.00 83.88 215 HIS A CA 1
ATOM 1615 C C . HIS A 1 215 ? 10.890 -1.019 -55.264 1.00 83.88 215 HIS A C 1
ATOM 1617 O O . HIS A 1 215 ? 10.777 -1.077 -54.040 1.00 83.88 215 HIS A O 1
ATOM 1623 N N . PRO A 1 216 ? 12.093 -1.008 -55.862 1.00 82.75 216 PRO A N 1
ATOM 1624 C CA . PRO A 1 216 ? 13.327 -0.966 -55.094 1.00 82.75 216 PRO A CA 1
ATOM 1625 C C . PRO A 1 216 ? 13.499 0.419 -54.459 1.00 82.75 216 PRO A C 1
ATOM 1627 O O . PRO A 1 216 ? 13.471 1.445 -55.144 1.00 82.75 216 PRO A O 1
ATOM 1630 N N . VAL A 1 217 ? 13.686 0.449 -53.146 1.00 78.88 217 VAL A N 1
ATOM 1631 C CA . VAL A 1 217 ? 13.943 1.648 -52.344 1.00 78.88 217 VAL A CA 1
ATOM 1632 C C . VAL A 1 217 ? 15.222 1.424 -51.558 1.00 78.88 217 VAL A C 1
ATOM 1634 O O . VAL A 1 217 ? 15.434 0.344 -51.007 1.00 78.88 217 VAL A O 1
ATOM 1637 N N . GLU A 1 218 ? 16.105 2.416 -51.524 1.00 77.56 218 GLU A N 1
ATOM 1638 C CA . GLU A 1 218 ? 17.297 2.317 -50.688 1.00 77.56 218 GLU A CA 1
ATOM 1639 C C . GLU A 1 218 ? 16.907 2.322 -49.212 1.00 77.56 218 GLU A C 1
ATOM 1641 O O . GLU A 1 218 ? 15.979 3.015 -48.808 1.00 77.56 218 GLU A O 1
ATOM 1646 N N . ARG A 1 219 ? 17.622 1.578 -48.365 1.00 66.81 219 ARG A N 1
ATOM 1647 C CA . ARG A 1 219 ? 17.281 1.520 -46.931 1.00 66.81 219 ARG A CA 1
ATOM 1648 C C . ARG A 1 219 ? 17.330 2.882 -46.238 1.00 66.81 219 ARG A C 1
ATOM 1650 O O . ARG A 1 219 ? 16.525 3.132 -45.348 1.00 66.81 219 ARG A O 1
ATOM 1657 N N . ARG A 1 220 ? 18.254 3.755 -46.656 1.00 66.44 220 ARG A N 1
ATOM 1658 C CA . ARG A 1 220 ? 18.346 5.131 -46.149 1.00 66.44 220 ARG A CA 1
ATOM 1659 C C . ARG A 1 220 ? 17.102 5.935 -46.516 1.00 66.44 220 ARG A C 1
ATOM 1661 O O . ARG A 1 220 ? 16.496 6.552 -45.654 1.00 66.44 220 ARG A O 1
ATOM 1668 N N . GLU A 1 221 ? 16.690 5.847 -47.773 1.00 73.50 221 GLU A N 1
ATOM 1669 C CA . GLU A 1 221 ? 15.475 6.496 -48.252 1.00 73.50 221 GLU A CA 1
ATOM 1670 C C . GLU A 1 221 ? 14.217 5.913 -47.594 1.00 73.50 221 GLU A C 1
ATOM 1672 O O . GLU A 1 221 ? 13.314 6.660 -47.240 1.00 73.50 221 GLU A O 1
ATOM 1677 N N . LEU A 1 222 ? 14.172 4.602 -47.327 1.00 74.69 222 LEU A N 1
ATOM 1678 C CA . LEU A 1 222 ? 13.093 4.000 -46.544 1.00 74.69 222 LEU A CA 1
ATOM 1679 C C . LEU A 1 222 ? 13.033 4.589 -45.127 1.00 74.69 222 LEU A C 1
ATOM 1681 O O . LEU A 1 222 ? 11.939 4.873 -44.646 1.00 74.69 222 LEU A O 1
ATOM 1685 N N . ALA A 1 223 ? 14.176 4.771 -44.460 1.00 69.50 223 ALA A N 1
ATOM 1686 C CA . ALA A 1 223 ? 14.216 5.380 -43.132 1.00 69.50 223 ALA A CA 1
ATOM 1687 C C . ALA A 1 223 ? 13.658 6.813 -43.162 1.00 69.50 223 ALA A C 1
ATOM 1689 O O . ALA A 1 223 ? 12.810 7.150 -42.337 1.00 69.50 223 ALA A O 1
ATOM 1690 N N . ASP A 1 224 ? 14.038 7.609 -44.165 1.00 71.81 224 ASP A N 1
ATOM 1691 C CA . ASP A 1 224 ? 13.513 8.964 -44.367 1.00 71.81 224 ASP A CA 1
ATOM 1692 C C . ASP A 1 224 ? 11.997 8.954 -44.671 1.00 71.81 224 ASP A C 1
ATOM 1694 O O . ASP A 1 224 ? 11.244 9.785 -44.156 1.00 71.81 224 ASP A O 1
ATOM 1698 N N . MET A 1 225 ? 11.511 7.969 -45.436 1.00 72.12 225 MET A N 1
ATOM 1699 C CA . MET A 1 225 ? 10.083 7.784 -45.726 1.00 72.12 225 MET A CA 1
ATOM 1700 C C . MET A 1 225 ? 9.280 7.346 -44.492 1.00 72.12 225 MET A C 1
ATOM 1702 O O . MET A 1 225 ? 8.170 7.835 -44.297 1.00 72.12 225 MET A O 1
ATOM 1706 N N . MET A 1 226 ? 9.823 6.486 -43.623 1.00 68.62 226 MET A N 1
ATOM 1707 C CA . MET A 1 226 ? 9.177 6.029 -42.375 1.00 68.62 226 MET A CA 1
ATOM 1708 C C . MET A 1 226 ? 8.943 7.156 -41.363 1.00 68.62 226 MET A C 1
ATOM 1710 O O . MET A 1 226 ? 8.049 7.050 -40.521 1.00 68.62 226 MET A O 1
ATOM 1714 N N . MET A 1 227 ? 9.696 8.251 -41.472 1.00 72.31 227 MET A N 1
ATOM 1715 C CA . MET A 1 227 ? 9.500 9.459 -40.668 1.00 72.31 227 MET A CA 1
ATOM 1716 C C . MET A 1 227 ? 8.346 10.337 -41.179 1.00 72.31 227 MET A C 1
ATOM 1718 O O . MET A 1 227 ? 7.919 11.254 -40.479 1.00 72.31 227 MET A O 1
ATOM 1722 N N . VAL A 1 228 ? 7.800 10.060 -42.371 1.00 73.94 228 VAL A N 1
ATOM 1723 C CA . VAL A 1 228 ? 6.625 10.756 -42.909 1.00 73.94 228 VAL A CA 1
ATOM 1724 C C . VAL A 1 228 ? 5.353 10.120 -42.339 1.00 73.94 228 VAL A C 1
ATOM 1726 O O . VAL A 1 228 ? 5.078 8.953 -42.638 1.00 73.94 228 VAL A O 1
ATOM 1729 N N . PRO A 1 229 ? 4.512 10.872 -41.598 1.00 68.56 229 PRO A N 1
ATOM 1730 C CA . PRO A 1 229 ? 3.320 10.319 -40.948 1.00 68.56 229 PRO A CA 1
ATOM 1731 C C . PRO A 1 229 ? 2.384 9.557 -41.900 1.00 68.56 229 PRO A C 1
ATOM 1733 O O . PRO A 1 229 ? 1.844 8.511 -41.545 1.00 68.56 229 PRO A O 1
ATOM 1736 N N . GLY A 1 230 ? 2.236 10.040 -43.139 1.00 71.94 230 GLY A N 1
ATOM 1737 C CA . GLY A 1 230 ? 1.415 9.385 -44.159 1.00 71.94 230 GLY A CA 1
ATOM 1738 C C . GLY A 1 230 ? 1.949 8.014 -44.583 1.00 71.94 230 GLY A C 1
ATOM 1739 O O . GLY A 1 230 ? 1.182 7.062 -44.672 1.00 71.94 230 GLY A O 1
ATOM 1740 N N . PHE A 1 231 ? 3.262 7.882 -44.788 1.00 74.31 231 PHE A N 1
ATOM 1741 C CA . PHE A 1 231 ? 3.882 6.635 -45.245 1.00 74.31 231 PHE A CA 1
ATOM 1742 C C . PHE A 1 231 ? 3.819 5.541 -44.183 1.00 74.31 231 PHE A C 1
ATOM 1744 O O . PHE A 1 231 ? 3.408 4.419 -44.475 1.00 74.31 231 PHE A O 1
ATOM 1751 N N . ARG A 1 232 ? 4.146 5.891 -42.935 1.00 71.88 232 ARG A N 1
ATOM 1752 C CA . ARG A 1 232 ? 4.052 4.972 -41.798 1.00 71.88 232 ARG A CA 1
ATOM 1753 C C . ARG A 1 232 ? 2.643 4.392 -41.661 1.00 71.88 232 ARG A C 1
ATOM 1755 O O . ARG A 1 232 ? 2.492 3.186 -41.507 1.00 71.88 232 ARG A O 1
ATOM 1762 N N . SER A 1 233 ? 1.621 5.233 -41.821 1.00 73.62 233 SER A N 1
ATOM 1763 C CA . SER A 1 233 ? 0.225 4.800 -41.763 1.00 73.62 233 SER A CA 1
ATOM 1764 C C . SER A 1 233 ? -0.158 3.824 -42.889 1.00 73.62 233 SER A C 1
ATOM 1766 O O . SER A 1 233 ? -0.982 2.944 -42.661 1.00 73.62 233 SER A O 1
ATOM 1768 N N . HIS A 1 234 ? 0.436 3.934 -44.084 1.00 77.25 234 HIS A N 1
ATOM 1769 C CA . HIS A 1 234 ? 0.220 2.974 -45.178 1.00 77.25 234 HIS A CA 1
ATOM 1770 C C . HIS A 1 234 ? 0.895 1.619 -44.915 1.00 77.25 234 HIS A C 1
ATOM 1772 O O . HIS A 1 234 ? 0.335 0.581 -45.261 1.00 77.25 234 HIS A O 1
ATOM 1778 N N . VAL A 1 235 ? 2.068 1.612 -44.275 1.00 75.00 235 VAL A N 1
ATOM 1779 C CA . VAL A 1 235 ? 2.753 0.371 -43.873 1.00 75.00 235 VAL A CA 1
ATOM 1780 C C . VAL A 1 235 ? 1.994 -0.324 -42.738 1.00 75.00 235 VAL A C 1
ATOM 1782 O O . VAL A 1 235 ? 1.727 -1.519 -42.818 1.00 75.00 235 VAL A O 1
ATOM 1785 N N . GLU A 1 236 ? 1.564 0.423 -41.719 1.00 75.12 236 GLU A N 1
ATOM 1786 C CA . GLU A 1 236 ? 0.782 -0.107 -40.587 1.00 75.12 236 GLU A CA 1
ATOM 1787 C C . GLU A 1 236 ? -0.584 -0.666 -41.022 1.00 75.12 236 GLU A C 1
ATOM 1789 O O . GLU A 1 236 ? -1.061 -1.644 -40.452 1.00 75.12 236 GLU A O 1
ATOM 1794 N N . ARG A 1 237 ? -1.194 -0.094 -42.069 1.00 77.19 237 ARG A N 1
ATOM 1795 C CA . ARG A 1 237 ? -2.444 -0.590 -42.672 1.00 77.19 237 ARG A CA 1
ATOM 1796 C C . ARG A 1 237 ? -2.253 -1.759 -43.645 1.00 77.19 237 ARG A C 1
ATOM 1798 O O . ARG A 1 237 ? -3.237 -2.249 -44.192 1.00 77.19 237 ARG A O 1
ATOM 1805 N N . GLY A 1 238 ? -1.016 -2.199 -43.888 1.00 75.56 238 GLY A N 1
ATOM 1806 C CA . GLY A 1 238 ? -0.706 -3.264 -44.848 1.00 75.56 238 GLY A CA 1
ATOM 1807 C C . GLY A 1 238 ? -0.919 -2.875 -46.317 1.00 75.56 238 GLY A C 1
ATOM 1808 O O . GLY A 1 238 ? -0.913 -3.738 -47.193 1.00 75.56 238 GLY A O 1
ATOM 1809 N N . GLU A 1 239 ? -1.105 -1.583 -46.599 1.00 80.94 239 GLU A N 1
ATOM 1810 C CA . GLU A 1 239 ? -1.248 -1.030 -47.951 1.00 80.94 239 GLU A CA 1
ATOM 1811 C C . GLU A 1 239 ? 0.110 -0.998 -48.681 1.00 80.94 239 GLU A C 1
ATOM 1813 O O . GLU A 1 239 ? 0.170 -1.163 -49.902 1.00 80.94 239 GLU A O 1
ATOM 1818 N N . LEU A 1 240 ? 1.205 -0.842 -47.924 1.00 77.69 240 LEU A N 1
ATOM 1819 C CA . LEU A 1 240 ? 2.580 -1.060 -48.376 1.00 77.69 240 LEU A CA 1
ATOM 1820 C C . LEU A 1 240 ? 3.227 -2.174 -47.577 1.00 77.69 240 LEU A C 1
ATOM 1822 O O . LEU A 1 240 ? 3.292 -2.124 -46.352 1.00 77.69 240 LEU A O 1
ATOM 1826 N N . GLU A 1 241 ? 3.780 -3.140 -48.292 1.00 77.94 241 GLU A N 1
ATOM 1827 C CA . GLU A 1 241 ? 4.505 -4.245 -47.694 1.00 77.94 241 GLU A CA 1
ATOM 1828 C C . GLU A 1 241 ? 5.987 -4.156 -48.046 1.00 77.94 241 GLU A C 1
ATOM 1830 O O . GLU A 1 241 ? 6.365 -4.001 -49.210 1.00 77.94 241 GLU A O 1
ATOM 1835 N N . VAL A 1 242 ? 6.836 -4.287 -47.028 1.00 74.19 242 VAL A N 1
ATOM 1836 C CA . VAL A 1 242 ? 8.272 -4.483 -47.219 1.00 74.19 242 VAL A CA 1
ATOM 1837 C C . VAL A 1 242 ? 8.500 -5.961 -47.525 1.00 74.19 242 VAL A C 1
ATOM 1839 O O . VAL A 1 242 ? 8.396 -6.804 -46.636 1.00 74.19 242 VAL A O 1
ATOM 1842 N N . ILE A 1 243 ? 8.819 -6.276 -48.776 1.00 72.56 243 ILE A N 1
ATOM 1843 C CA . ILE A 1 243 ? 9.127 -7.638 -49.223 1.00 72.56 243 ILE A CA 1
ATOM 1844 C C . ILE A 1 243 ? 10.651 -7.824 -49.319 1.00 72.56 243 ILE A C 1
ATOM 1846 O O . ILE A 1 243 ? 11.370 -6.934 -49.788 1.00 72.56 243 ILE A O 1
ATOM 1850 N N . ARG A 1 244 ? 11.143 -8.959 -48.803 1.00 58.56 244 ARG A N 1
ATOM 1851 C CA . ARG A 1 244 ? 12.572 -9.323 -48.776 1.00 58.56 244 ARG A CA 1
ATOM 1852 C C . ARG A 1 244 ? 13.041 -9.872 -50.120 1.00 58.56 244 ARG A C 1
ATOM 1854 O O . ARG A 1 244 ? 12.259 -10.600 -50.767 1.00 58.56 244 ARG A O 1
#

Mean predicted aligned error: 14.6 Å